Protein AF-A0A1U9JQU5-F1 (afdb_monomer_lite)

Radius of gyration: 24.06 Å; chains: 1; bounding box: 65×30×90 Å

Sequence (293 aa):
MEALELLPIASMTLLGAVTALRSRWHGQRWQRQRRHEGVQWCQSLQQLVMHLQRHRGLSSMCLNGDTRAATRLAREREDANRLIHTLAQLPDSHLSAADVLPKAQWQQFCHDWQQLCSTLEGLDAADSIHQHTELITLVLNWLRAIGEASLSRSSADHAWVGVLVDQLPALSEALGQARAISAGIAVRGQCSAVARVRLAYLISRIEGLAHTCRQALSADRHGHHPAMREGLSRIDAATQHMLTCLRCQMSGNPSANGSDCFAVATEAIDAVFALMAGLLAGAAPQPDLPLAA

pLDDT: mean 87.65, std 12.77, range [36.0, 98.81]

Secondary structure (DSSP, 8-state):
-HHHHHHHHHHHHHHHHHHHHHHHHHHHHHHHHHHHHHHHHHHHHHHHHHHHHHHHHHHHHHHTT-GGGHHHHHHHHHHHHHHHHHHTT---TTS-HHHHS-HHHHHHHHHHHHHHHHHGGGS-HHHHHHHHHHHHHHHHHHHHHHHHHHH--SHHHHHHHHIIIIIHHHHHHHHHHHHHHHHHHHHHT---HHHHHHHHHHHHHHHHHHHHHHHHHHHSGGGGSHHHHHHHHHHHHHHHHHHHHHHHHHHT-TTS-HHHHHHHHHHHHHHHHHHHHHHHHHHSPPPPPP---

Structure (mmCIF, N/CA/C/O backbone):
data_AF-A0A1U9JQU5-F1
#
_entry.id   AF-A0A1U9JQU5-F1
#
loop_
_atom_site.group_PDB
_atom_site.id
_atom_site.type_symbol
_atom_site.label_atom_id
_atom_site.label_alt_id
_atom_site.label_comp_id
_atom_site.label_asym_id
_atom_site.label_entity_id
_atom_site.label_seq_id
_atom_site.pdbx_PDB_ins_code
_atom_site.Cartn_x
_atom_site.Cartn_y
_atom_site.Cartn_z
_atom_site.occupancy
_atom_site.B_iso_or_equiv
_atom_site.auth_seq_id
_atom_site.auth_comp_id
_atom_site.auth_asym_id
_atom_site.auth_atom_id
_atom_site.pdbx_PDB_model_num
ATOM 1 N N . MET A 1 1 ? 42.404 -3.104 -60.938 1.00 56.44 1 MET A N 1
ATOM 2 C CA . MET A 1 1 ? 41.034 -3.660 -60.897 1.00 56.44 1 MET A CA 1
ATOM 3 C C . MET A 1 1 ? 40.545 -3.909 -59.472 1.00 56.44 1 MET A C 1
ATOM 5 O O . MET A 1 1 ? 39.364 -3.734 -59.236 1.00 56.44 1 MET A O 1
ATOM 9 N N . GLU A 1 2 ? 41.421 -4.195 -58.505 1.00 65.62 2 GLU A N 1
ATOM 10 C CA . GLU A 1 2 ? 41.018 -4.554 -57.130 1.00 65.62 2 GLU A CA 1
ATOM 11 C C . GLU A 1 2 ? 40.365 -3.422 -56.305 1.00 65.62 2 GLU A C 1
ATOM 13 O O . GLU A 1 2 ? 39.474 -3.676 -55.502 1.00 65.62 2 GLU A O 1
ATOM 18 N N . ALA A 1 3 ? 40.734 -2.153 -56.522 1.00 61.75 3 ALA A N 1
ATOM 19 C CA . ALA A 1 3 ? 40.199 -1.036 -55.727 1.00 61.75 3 ALA A CA 1
ATOM 20 C C . ALA A 1 3 ? 38.707 -0.729 -55.984 1.00 61.75 3 ALA A C 1
ATOM 22 O O . ALA A 1 3 ? 38.033 -0.188 -55.108 1.00 61.75 3 ALA A O 1
ATOM 23 N N . LEU A 1 4 ? 38.181 -1.070 -57.168 1.00 64.12 4 LEU A N 1
ATOM 24 C CA . LEU A 1 4 ? 36.782 -0.803 -57.528 1.00 64.12 4 LEU A CA 1
ATOM 25 C C . LEU A 1 4 ? 35.827 -1.867 -56.953 1.00 64.12 4 LEU A C 1
ATOM 27 O O . LEU A 1 4 ? 34.667 -1.566 -56.685 1.00 64.12 4 LEU A O 1
ATOM 31 N N . GLU A 1 5 ? 36.320 -3.087 -56.711 1.00 70.69 5 GLU A N 1
ATOM 32 C CA . GLU A 1 5 ? 35.530 -4.201 -56.162 1.00 70.69 5 GLU A CA 1
ATOM 33 C C . GLU A 1 5 ? 35.386 -4.146 -54.629 1.00 70.69 5 GLU A C 1
ATOM 35 O O . GLU A 1 5 ? 34.416 -4.660 -54.076 1.00 70.69 5 GLU A O 1
ATOM 40 N N . LEU A 1 6 ? 36.294 -3.456 -53.927 1.00 72.88 6 LEU A N 1
ATOM 41 C CA . LEU A 1 6 ? 36.248 -3.297 -52.463 1.00 72.88 6 LEU A CA 1
ATOM 42 C C . LEU A 1 6 ? 35.285 -2.190 -51.987 1.00 72.88 6 LEU A C 1
ATOM 44 O O . LEU A 1 6 ? 34.811 -2.215 -50.850 1.00 72.88 6 LEU A O 1
ATOM 48 N N . LEU A 1 7 ? 34.960 -1.234 -52.857 1.00 77.44 7 LEU A N 1
ATOM 49 C CA . LEU A 1 7 ? 34.075 -0.094 -52.591 1.00 77.44 7 LEU A CA 1
ATOM 50 C C . LEU A 1 7 ? 32.629 -0.482 -52.193 1.00 77.44 7 LEU A C 1
ATOM 52 O O . LEU A 1 7 ? 32.127 0.059 -51.199 1.00 77.44 7 LEU A O 1
ATOM 56 N N . PRO A 1 8 ? 31.943 -1.423 -52.880 1.00 80.69 8 PRO A N 1
ATOM 57 C CA . PRO A 1 8 ? 30.613 -1.877 -52.464 1.00 80.69 8 PRO A CA 1
ATOM 58 C C . PRO A 1 8 ? 30.642 -2.643 -51.134 1.00 80.69 8 PRO A C 1
ATOM 60 O O . PRO A 1 8 ? 29.754 -2.448 -50.306 1.00 80.69 8 PRO A O 1
ATOM 63 N N . ILE A 1 9 ? 31.684 -3.444 -50.878 1.00 79.50 9 ILE A N 1
ATOM 64 C CA . ILE A 1 9 ? 31.837 -4.197 -49.622 1.00 79.50 9 ILE A CA 1
ATOM 65 C C . ILE A 1 9 ? 32.019 -3.232 -48.444 1.00 79.50 9 ILE A C 1
ATOM 67 O O . ILE A 1 9 ? 31.321 -3.353 -47.439 1.00 79.50 9 ILE A O 1
ATOM 71 N N . ALA A 1 10 ? 32.892 -2.230 -48.584 1.00 80.81 10 ALA A N 1
ATOM 72 C CA . ALA A 1 10 ? 33.093 -1.191 -47.573 1.00 80.81 10 ALA A CA 1
ATOM 73 C C . ALA A 1 10 ? 31.822 -0.354 -47.322 1.00 80.81 10 ALA A C 1
ATOM 75 O O . ALA A 1 10 ? 31.524 0.019 -46.188 1.00 80.81 10 ALA A O 1
ATOM 76 N N . SER A 1 11 ? 31.032 -0.095 -48.369 1.00 81.25 11 SER A N 1
ATOM 77 C CA . SER A 1 11 ? 29.762 0.632 -48.252 1.00 81.25 11 SER A CA 1
ATOM 78 C C . SER A 1 11 ? 28.691 -0.191 -47.524 1.00 81.25 11 SER A C 1
ATOM 80 O O . SER A 1 11 ? 27.971 0.340 -46.677 1.00 81.25 11 SER A O 1
ATOM 82 N N . MET A 1 12 ? 28.605 -1.499 -47.797 1.00 86.06 12 MET A N 1
ATOM 83 C CA . MET A 1 12 ? 27.679 -2.412 -47.116 1.00 86.06 12 MET A CA 1
ATOM 84 C C . MET A 1 12 ? 28.038 -2.613 -45.639 1.00 86.06 12 MET A C 1
ATOM 86 O O . MET A 1 12 ? 27.143 -2.621 -44.792 1.00 86.06 12 MET A O 1
ATOM 90 N N . THR A 1 13 ? 29.325 -2.735 -45.303 1.00 86.62 13 THR A N 1
ATOM 91 C CA . THR A 1 13 ? 29.766 -2.859 -43.904 1.00 86.62 13 THR A CA 1
ATOM 92 C C . THR A 1 13 ? 29.534 -1.568 -43.123 1.00 86.62 13 THR A C 1
ATOM 94 O O . THR A 1 13 ? 29.049 -1.629 -41.993 1.00 86.62 13 THR A O 1
ATOM 97 N N . LEU A 1 14 ? 29.778 -0.401 -43.731 1.00 89.44 14 LEU A N 1
ATOM 98 C CA . LEU A 1 14 ? 29.468 0.897 -43.130 1.00 89.44 14 LEU A CA 1
ATOM 99 C C . LEU A 1 14 ? 27.961 1.055 -42.876 1.00 89.44 14 LEU A C 1
ATOM 101 O O . LEU A 1 14 ? 27.562 1.435 -41.776 1.00 89.44 14 LEU A O 1
ATOM 105 N N . LEU A 1 15 ? 27.113 0.708 -43.850 1.00 90.50 15 LEU A N 1
ATOM 106 C CA . LEU A 1 15 ? 25.656 0.745 -43.688 1.00 90.50 15 LEU A CA 1
ATOM 107 C C . LEU A 1 15 ? 25.181 -0.219 -42.584 1.00 90.50 15 LEU A C 1
ATOM 109 O O . LEU A 1 15 ? 24.340 0.147 -41.758 1.00 90.50 15 LEU A O 1
ATOM 113 N N . GLY A 1 16 ? 25.751 -1.426 -42.517 1.00 87.12 16 GLY A N 1
ATOM 114 C CA . GLY A 1 16 ? 25.500 -2.394 -41.445 1.00 87.12 16 GLY A CA 1
ATOM 115 C C . GLY A 1 16 ? 25.905 -1.873 -40.061 1.00 87.12 16 GLY A C 1
ATOM 116 O O . GLY A 1 16 ? 25.146 -1.987 -39.100 1.00 87.12 16 GLY A O 1
ATOM 117 N N . ALA A 1 17 ? 27.065 -1.223 -39.952 1.00 87.44 17 ALA A N 1
ATOM 118 C CA . ALA A 1 17 ? 27.529 -0.621 -38.703 1.00 87.44 17 ALA A CA 1
ATOM 119 C C . ALA A 1 17 ? 26.638 0.553 -38.262 1.00 87.44 17 ALA A C 1
ATOM 121 O O . ALA A 1 17 ? 26.248 0.628 -37.096 1.00 87.44 17 ALA A O 1
ATOM 122 N N . VAL A 1 18 ? 26.254 1.438 -39.189 1.00 90.56 18 VAL A N 1
ATOM 123 C CA . VAL A 1 18 ? 25.36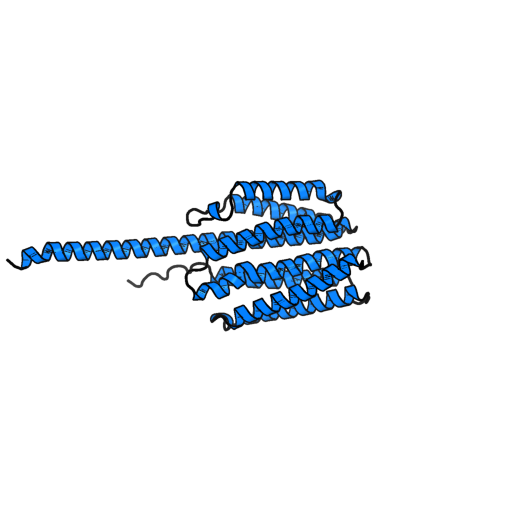1 2.577 -38.913 1.00 90.56 18 VAL A CA 1
ATOM 124 C C . VAL A 1 18 ? 23.977 2.099 -38.475 1.00 90.56 18 VAL A C 1
ATOM 126 O O . VAL A 1 18 ? 23.431 2.613 -37.498 1.00 90.56 18 VAL A O 1
ATOM 129 N N . THR A 1 19 ? 23.409 1.095 -39.145 1.00 88.38 19 THR A N 1
ATOM 130 C CA . THR A 1 19 ? 22.105 0.526 -38.765 1.00 88.38 19 THR A CA 1
ATOM 131 C C . THR A 1 19 ? 22.159 -0.178 -37.408 1.00 88.38 19 THR A C 1
ATOM 133 O O . THR A 1 19 ? 21.250 0.018 -36.602 1.00 88.38 19 THR A O 1
ATOM 136 N N . ALA A 1 20 ? 23.235 -0.911 -37.100 1.00 86.00 20 ALA A N 1
ATOM 137 C CA . ALA A 1 20 ? 23.444 -1.529 -35.790 1.00 86.00 20 ALA A CA 1
ATOM 138 C C . ALA A 1 20 ? 23.629 -0.494 -34.666 1.00 86.00 20 ALA A C 1
ATOM 140 O O . ALA A 1 20 ? 23.076 -0.649 -33.577 1.00 86.00 20 ALA A O 1
ATOM 141 N N . LEU A 1 21 ? 24.373 0.588 -34.910 1.00 89.38 21 LEU A N 1
ATOM 142 C CA . LEU A 1 21 ? 24.508 1.692 -33.955 1.00 89.38 21 LEU A CA 1
ATOM 143 C C . LEU A 1 21 ? 23.165 2.386 -33.728 1.00 89.38 21 LEU A C 1
ATOM 145 O O . LEU A 1 21 ? 22.766 2.612 -32.585 1.00 89.38 21 LEU A O 1
ATOM 149 N N . ARG A 1 22 ? 22.430 2.662 -34.808 1.00 88.88 22 ARG A N 1
ATOM 150 C CA . ARG A 1 22 ? 21.115 3.302 -34.755 1.00 88.88 22 ARG A CA 1
ATOM 151 C C . ARG A 1 22 ? 20.092 2.436 -34.018 1.00 88.88 22 ARG A C 1
ATOM 153 O O . ARG A 1 22 ? 19.353 2.963 -33.189 1.00 88.88 22 ARG A O 1
ATOM 160 N N . SER A 1 23 ? 20.060 1.125 -34.261 1.00 86.50 23 SER A N 1
ATOM 161 C CA . SER A 1 23 ? 19.147 0.203 -33.573 1.00 86.50 23 SER A CA 1
ATOM 162 C C . SER A 1 23 ? 19.480 0.071 -32.087 1.00 86.50 23 SER A C 1
ATOM 164 O O . SER A 1 23 ? 18.578 0.143 -31.254 1.00 86.50 23 SER A O 1
ATOM 166 N N . ARG A 1 24 ? 20.769 -0.018 -31.727 1.00 85.94 24 ARG A N 1
ATOM 167 C CA . ARG A 1 24 ? 21.215 -0.015 -30.323 1.00 85.94 24 ARG A CA 1
ATOM 168 C C . ARG A 1 24 ? 20.846 1.285 -29.623 1.00 85.94 24 ARG A C 1
ATOM 170 O O . ARG A 1 24 ? 20.347 1.246 -28.502 1.00 85.94 24 ARG A O 1
ATOM 177 N N . TRP A 1 25 ? 21.043 2.424 -30.280 1.00 85.62 25 TRP A N 1
ATOM 178 C CA . TRP A 1 25 ? 20.710 3.730 -29.722 1.00 85.62 25 TRP A CA 1
ATOM 179 C C . TRP A 1 25 ? 19.200 3.925 -29.544 1.00 85.62 25 TRP A C 1
ATOM 181 O O . TRP A 1 25 ? 18.759 4.352 -28.477 1.00 85.62 25 TRP A O 1
ATOM 191 N N . HIS A 1 26 ? 18.391 3.534 -30.535 1.00 86.81 26 HIS A N 1
ATOM 192 C CA . HIS A 1 26 ? 16.933 3.510 -30.391 1.00 86.81 26 HIS A CA 1
ATOM 193 C C . HIS A 1 26 ? 16.488 2.572 -29.266 1.00 86.81 26 HIS A C 1
ATOM 195 O O . HIS A 1 26 ? 15.666 2.974 -28.449 1.00 86.81 26 HIS A O 1
ATOM 201 N N . GLY A 1 27 ? 17.057 1.366 -29.172 1.00 85.06 27 GLY A N 1
ATOM 202 C CA . GLY A 1 27 ? 16.746 0.414 -28.105 1.00 85.06 27 GLY A CA 1
ATOM 203 C C . GLY A 1 27 ? 17.093 0.952 -26.714 1.00 85.06 27 GLY A C 1
ATOM 204 O O . GLY A 1 27 ? 16.288 0.847 -25.792 1.00 85.06 27 GLY A O 1
ATOM 205 N N . GLN A 1 28 ? 18.252 1.599 -26.560 1.00 85.88 28 GLN A N 1
ATOM 206 C CA . GLN A 1 28 ? 18.642 2.240 -25.301 1.00 85.88 28 GLN A CA 1
ATOM 207 C C . GLN A 1 28 ? 17.700 3.384 -24.923 1.00 85.88 28 GLN A C 1
ATOM 209 O O . GLN A 1 28 ? 17.267 3.454 -23.774 1.00 85.88 28 GLN A O 1
ATOM 214 N N . ARG A 1 29 ? 17.351 4.257 -25.877 1.00 87.19 29 ARG A N 1
ATOM 215 C CA . ARG A 1 29 ? 16.390 5.346 -25.655 1.00 87.19 29 ARG A CA 1
ATOM 216 C C . ARG A 1 29 ? 15.014 4.822 -25.268 1.00 87.19 29 ARG A C 1
ATOM 218 O O . ARG A 1 29 ? 14.454 5.288 -24.283 1.00 87.19 29 ARG A O 1
ATOM 225 N N . TRP A 1 30 ? 14.517 3.817 -25.983 1.00 87.19 30 TRP A N 1
ATOM 226 C CA . TRP A 1 30 ? 13.236 3.183 -25.685 1.00 87.19 30 TRP A CA 1
ATOM 227 C C . TRP A 1 30 ? 13.224 2.578 -24.276 1.00 87.19 30 TRP A C 1
ATOM 229 O O . TRP A 1 30 ? 12.313 2.843 -23.501 1.00 87.19 30 TRP A O 1
ATOM 239 N N . GLN A 1 31 ? 14.276 1.848 -23.889 1.00 85.38 31 GLN A N 1
ATOM 240 C CA . GLN A 1 31 ? 14.382 1.282 -22.541 1.00 85.38 31 GLN A CA 1
ATOM 241 C C . GLN A 1 31 ? 14.490 2.352 -21.447 1.00 85.38 31 GLN A C 1
ATOM 243 O O . GLN A 1 31 ? 13.980 2.152 -20.347 1.00 85.38 31 GLN A O 1
ATOM 248 N N . ARG A 1 32 ? 15.189 3.464 -21.710 1.00 86.75 32 ARG A N 1
ATOM 249 C CA . ARG A 1 32 ? 15.293 4.585 -20.763 1.00 86.75 32 ARG A CA 1
ATOM 250 C C . ARG A 1 32 ? 13.935 5.244 -20.550 1.00 86.75 32 ARG A C 1
ATOM 252 O O . ARG A 1 32 ? 13.560 5.459 -19.404 1.00 86.75 32 ARG A O 1
ATOM 259 N N . GLN A 1 33 ? 13.200 5.496 -21.632 1.00 89.69 33 GLN A N 1
ATOM 260 C CA . GLN A 1 33 ? 11.872 6.098 -21.571 1.00 89.69 33 GLN A CA 1
ATOM 261 C C . GLN A 1 33 ? 10.868 5.172 -20.875 1.00 89.69 33 GLN A C 1
ATOM 263 O O . GLN A 1 33 ? 10.218 5.590 -19.925 1.00 89.69 33 GLN A O 1
ATOM 268 N N . ARG A 1 34 ? 10.854 3.881 -21.234 1.00 89.56 34 ARG A N 1
ATOM 269 C CA . ARG A 1 34 ? 10.067 2.852 -20.538 1.00 89.56 34 ARG A CA 1
ATOM 270 C C . ARG A 1 34 ? 10.343 2.828 -19.036 1.00 89.56 34 ARG A C 1
ATOM 272 O O . ARG A 1 34 ? 9.424 2.729 -18.234 1.00 89.56 34 ARG A O 1
ATOM 279 N N . ARG A 1 35 ? 11.615 2.913 -18.639 1.00 89.31 35 ARG A N 1
ATOM 280 C CA . ARG A 1 35 ? 11.998 2.937 -17.222 1.00 89.31 35 ARG A CA 1
ATOM 281 C C . ARG A 1 35 ? 11.551 4.226 -16.536 1.00 89.31 35 ARG A C 1
ATOM 283 O O . ARG A 1 35 ? 11.105 4.164 -15.399 1.00 89.31 35 ARG A O 1
ATOM 290 N N . HIS A 1 36 ? 11.672 5.369 -17.208 1.00 90.19 36 HIS A N 1
ATOM 291 C CA . HIS A 1 36 ? 11.223 6.656 -16.685 1.00 90.19 36 HIS A CA 1
ATOM 292 C C . HIS A 1 36 ? 9.717 6.656 -16.408 1.00 90.19 36 HIS A C 1
ATOM 294 O O . HIS A 1 36 ? 9.307 6.947 -15.287 1.00 90.19 36 HIS A O 1
ATOM 300 N N . GLU A 1 37 ? 8.916 6.243 -17.391 1.00 91.94 37 GLU A N 1
ATOM 301 C CA . GLU A 1 37 ? 7.467 6.089 -17.236 1.00 91.94 37 GLU A CA 1
ATOM 302 C C . GLU A 1 37 ? 7.155 5.062 -16.143 1.00 91.94 37 GLU A C 1
ATOM 304 O O . GLU A 1 37 ? 6.341 5.316 -15.262 1.00 91.94 37 GLU A O 1
ATOM 309 N N . GLY A 1 38 ? 7.867 3.932 -16.124 1.00 92.69 38 GLY A N 1
ATOM 310 C CA . GLY A 1 38 ? 7.703 2.895 -15.108 1.00 92.69 38 GLY A CA 1
ATOM 311 C C . GLY A 1 38 ? 7.916 3.394 -13.681 1.00 92.69 38 GLY A C 1
ATOM 312 O O . GLY A 1 38 ? 7.145 3.065 -12.785 1.00 92.69 38 GLY A O 1
ATOM 313 N N . VAL A 1 39 ? 8.936 4.229 -13.461 1.00 93.19 39 VAL A N 1
ATOM 314 C CA . VAL A 1 39 ? 9.176 4.868 -12.159 1.00 93.19 39 VAL A CA 1
ATOM 315 C C . VAL A 1 39 ? 8.020 5.798 -11.785 1.00 93.19 39 VAL A C 1
ATOM 317 O O . VAL A 1 39 ? 7.567 5.741 -10.644 1.00 93.19 39 VAL A O 1
ATOM 320 N N . GLN A 1 40 ? 7.512 6.605 -12.725 1.00 93.69 40 GLN A N 1
ATOM 321 C CA . GLN A 1 40 ? 6.366 7.493 -12.483 1.00 93.69 40 GLN A CA 1
ATOM 322 C C . GLN A 1 40 ? 5.111 6.702 -12.098 1.00 93.69 40 GLN A C 1
ATOM 324 O O . GLN A 1 40 ? 4.489 6.998 -11.079 1.00 93.69 40 GLN A O 1
ATOM 329 N N . TRP A 1 41 ? 4.788 5.649 -12.854 1.00 94.94 41 TRP A N 1
ATOM 330 C CA . TRP A 1 41 ? 3.669 4.757 -12.555 1.00 94.94 41 TRP A CA 1
ATOM 331 C C . TRP A 1 41 ? 3.811 4.097 -11.185 1.00 94.94 41 TRP A C 1
ATOM 333 O O . TRP A 1 41 ? 2.903 4.198 -10.361 1.00 94.94 41 TRP A O 1
ATOM 343 N N . CYS A 1 42 ? 4.954 3.465 -10.902 1.00 95.50 42 CYS A N 1
ATOM 344 C CA . CYS A 1 42 ? 5.192 2.817 -9.613 1.00 95.50 42 CYS A CA 1
ATOM 345 C C . CYS A 1 42 ? 5.085 3.809 -8.448 1.00 95.50 42 CYS A C 1
ATOM 347 O O . CYS A 1 42 ? 4.480 3.488 -7.427 1.00 95.50 42 CYS A O 1
ATOM 349 N N . GLN A 1 43 ? 5.621 5.021 -8.603 1.00 95.81 43 GLN A N 1
ATOM 350 C CA . GLN A 1 43 ? 5.523 6.068 -7.590 1.00 95.81 43 GLN A CA 1
ATOM 351 C C . GLN A 1 43 ? 4.064 6.477 -7.340 1.00 95.81 43 GLN A C 1
ATOM 353 O O . GLN A 1 43 ? 3.632 6.517 -6.187 1.00 95.81 43 GLN A O 1
ATOM 358 N N . SER A 1 44 ? 3.288 6.749 -8.393 1.00 96.44 44 SER A N 1
ATOM 359 C CA . SER A 1 44 ? 1.879 7.138 -8.260 1.00 96.44 44 SER A CA 1
ATOM 360 C C . SER A 1 44 ? 1.006 6.015 -7.693 1.00 96.44 44 SER A C 1
ATOM 362 O O . SER A 1 44 ? 0.141 6.282 -6.861 1.00 96.44 44 SER A O 1
ATOM 364 N N . LEU A 1 45 ? 1.255 4.758 -8.071 1.00 97.31 45 LEU A N 1
ATOM 365 C CA . LEU A 1 45 ? 0.544 3.599 -7.522 1.00 97.31 45 LEU A CA 1
ATOM 366 C C . LEU A 1 45 ? 0.875 3.380 -6.041 1.00 97.31 45 LEU A C 1
ATOM 368 O O . LEU A 1 45 ? -0.035 3.166 -5.244 1.00 97.31 45 LEU A O 1
ATOM 372 N N . GLN A 1 46 ? 2.145 3.502 -5.639 1.00 97.44 46 GLN A N 1
ATOM 373 C CA . GLN A 1 46 ? 2.533 3.440 -4.223 1.00 97.44 46 GLN A CA 1
ATOM 374 C C . GLN A 1 46 ? 1.856 4.547 -3.403 1.00 97.44 46 GLN A C 1
ATOM 376 O O . GLN A 1 46 ? 1.339 4.282 -2.317 1.00 97.44 46 GLN A O 1
ATOM 381 N N . GLN A 1 47 ? 1.802 5.775 -3.927 1.00 97.38 47 GLN A N 1
ATOM 382 C CA . GLN A 1 47 ? 1.085 6.872 -3.275 1.00 97.38 47 GLN A CA 1
ATOM 383 C C . GLN A 1 47 ? -0.416 6.582 -3.165 1.00 97.38 47 GLN A C 1
ATOM 385 O O . GLN A 1 47 ? -0.997 6.793 -2.102 1.00 97.38 47 GLN A O 1
ATOM 390 N N . LEU A 1 48 ? -1.045 6.045 -4.215 1.00 98.44 48 LEU A N 1
ATOM 391 C CA . LEU A 1 48 ? -2.456 5.665 -4.166 1.00 98.44 48 LEU A CA 1
ATOM 392 C C . LEU A 1 48 ? -2.707 4.606 -3.083 1.00 98.44 48 LEU A C 1
ATOM 394 O O . LEU A 1 48 ? -3.600 4.789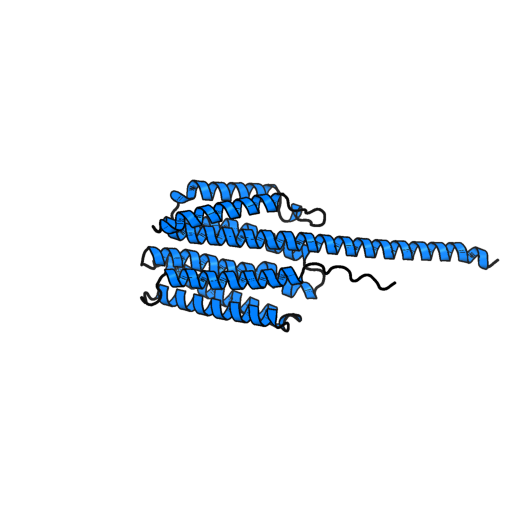 -2.260 1.00 98.44 48 LEU A O 1
ATOM 398 N N . VAL A 1 49 ? -1.884 3.551 -3.015 1.00 98.56 49 VAL A N 1
ATOM 399 C CA . VAL A 1 49 ? -1.960 2.534 -1.949 1.00 98.56 49 VAL A CA 1
ATOM 400 C C . VAL A 1 49 ? -1.874 3.181 -0.567 1.00 98.56 49 VAL A C 1
ATOM 402 O O . VAL A 1 49 ? -2.700 2.884 0.294 1.00 98.56 49 VAL A O 1
ATOM 405 N N . MET A 1 50 ? -0.923 4.093 -0.354 1.00 97.75 50 MET A N 1
ATOM 406 C CA . MET A 1 50 ? -0.764 4.804 0.918 1.00 97.75 50 MET A CA 1
ATOM 407 C C . MET A 1 50 ? -2.046 5.553 1.320 1.00 97.75 50 MET A C 1
ATOM 409 O O . MET A 1 50 ? -2.506 5.414 2.457 1.00 97.75 50 MET A O 1
ATOM 413 N N . HIS A 1 51 ? -2.651 6.312 0.402 1.00 98.25 51 HIS A N 1
ATOM 414 C CA . HIS A 1 51 ? -3.884 7.057 0.682 1.00 98.25 51 HIS A CA 1
ATOM 415 C C . HIS A 1 51 ? -5.084 6.132 0.918 1.00 98.25 51 HIS A C 1
ATOM 417 O O . HIS A 1 51 ? -5.825 6.333 1.880 1.00 98.25 51 HIS A O 1
ATOM 423 N N . LEU A 1 52 ? -5.236 5.054 0.141 1.00 98.62 52 LEU A N 1
ATOM 424 C CA . LEU A 1 52 ? -6.283 4.051 0.374 1.00 98.62 52 LEU A CA 1
ATOM 425 C C . LEU A 1 52 ? -6.118 3.359 1.739 1.00 98.62 52 LEU A C 1
ATOM 427 O O . LEU A 1 52 ? -7.091 3.179 2.473 1.00 98.62 52 LEU A O 1
ATOM 431 N N . GLN A 1 53 ? -4.886 3.026 2.136 1.00 98.12 53 GLN A N 1
ATOM 432 C CA . GLN A 1 53 ? -4.584 2.440 3.446 1.00 98.12 53 GLN A CA 1
ATOM 433 C C . GLN A 1 53 ? -4.877 3.403 4.602 1.00 98.12 53 GLN A C 1
ATOM 435 O O . GLN A 1 53 ? -5.320 2.966 5.672 1.00 98.12 53 GLN A O 1
ATOM 440 N N . ARG A 1 54 ? -4.603 4.702 4.430 1.00 97.00 54 ARG A N 1
ATOM 441 C CA . ARG A 1 54 ? -4.932 5.748 5.414 1.00 97.00 54 ARG A CA 1
ATOM 442 C C . ARG A 1 54 ? -6.437 5.960 5.504 1.00 97.00 54 ARG A C 1
ATOM 444 O O . ARG A 1 54 ? -6.968 5.939 6.616 1.00 97.00 54 ARG A O 1
ATOM 451 N N . HIS A 1 55 ? -7.123 6.043 4.367 1.00 98.00 55 HIS A N 1
ATOM 452 C CA . HIS A 1 55 ? -8.578 6.121 4.305 1.00 98.00 55 HIS A CA 1
ATOM 453 C C . HIS A 1 55 ? -9.232 4.915 4.995 1.00 98.00 55 HIS A C 1
ATOM 455 O O . HIS A 1 55 ? -10.103 5.105 5.841 1.00 98.00 55 HIS A O 1
ATOM 461 N N . ARG A 1 56 ? -8.748 3.685 4.760 1.00 97.88 56 ARG A N 1
ATOM 462 C CA . ARG A 1 56 ? -9.207 2.473 5.467 1.00 97.88 56 ARG A CA 1
ATOM 463 C C . ARG A 1 56 ? -9.041 2.579 6.985 1.00 97.88 56 ARG A C 1
ATOM 465 O O . ARG A 1 56 ? -9.957 2.257 7.739 1.00 97.88 56 ARG A O 1
ATOM 472 N N . GLY A 1 57 ? -7.866 3.013 7.446 1.00 95.50 57 GLY A N 1
ATOM 473 C CA . GLY A 1 57 ? -7.576 3.156 8.875 1.00 95.50 57 GLY A CA 1
ATOM 474 C C . GLY A 1 57 ? -8.491 4.174 9.559 1.00 95.50 57 GLY A C 1
ATOM 475 O O . GLY A 1 57 ? -9.056 3.883 10.610 1.00 95.50 57 GLY A O 1
ATOM 476 N N . LEU A 1 58 ? -8.682 5.337 8.935 1.00 95.56 58 LEU A N 1
ATOM 477 C CA . LEU A 1 58 ? -9.555 6.399 9.441 1.00 95.56 58 LEU A CA 1
ATOM 478 C C . LEU A 1 58 ? -11.037 6.017 9.363 1.00 95.56 58 LEU A C 1
ATOM 480 O O . LEU A 1 58 ? -11.782 6.307 10.293 1.00 95.56 58 LEU A O 1
ATOM 484 N N . SER A 1 59 ? -11.444 5.300 8.312 1.00 97.00 59 SER A N 1
ATOM 485 C CA . SER A 1 59 ? -12.792 4.736 8.184 1.00 97.00 59 SER A CA 1
ATOM 486 C C . SER A 1 59 ? -13.102 3.816 9.358 1.00 97.00 59 SER A C 1
ATOM 488 O O . SER A 1 59 ? -14.135 3.965 10.002 1.00 97.00 59 SER A O 1
ATOM 490 N N . SER A 1 60 ? -12.172 2.915 9.697 1.00 95.44 60 SER A N 1
ATOM 491 C CA . SER A 1 60 ? -12.307 2.040 10.866 1.00 95.44 60 SER A CA 1
ATOM 492 C C . SER A 1 60 ? -12.482 2.847 12.157 1.00 95.44 60 SER A C 1
ATOM 494 O O . SER A 1 60 ? -13.349 2.524 12.962 1.00 95.44 60 SER A O 1
ATOM 496 N N . MET A 1 61 ? -11.725 3.930 12.355 1.00 93.38 61 MET A N 1
ATOM 497 C CA . MET A 1 61 ? -11.885 4.794 13.533 1.00 93.38 61 MET A CA 1
ATOM 498 C C . MET A 1 61 ? -13.273 5.454 13.583 1.00 93.38 61 MET A C 1
ATOM 500 O O . MET A 1 61 ? -13.949 5.355 14.607 1.00 93.38 61 MET A O 1
ATOM 504 N N . CYS A 1 62 ? -13.729 6.060 12.480 1.00 95.31 62 CYS A N 1
ATOM 505 C CA . CYS A 1 62 ? -15.039 6.714 12.401 1.00 95.31 62 CYS A CA 1
ATOM 506 C C . CYS A 1 62 ? -16.199 5.736 12.615 1.00 95.31 62 CYS A C 1
ATOM 508 O O . CYS A 1 62 ? -17.072 6.003 13.436 1.00 95.31 62 CYS A O 1
ATOM 510 N N . LEU A 1 63 ? -16.175 4.581 11.944 1.00 95.81 63 LEU A N 1
ATOM 511 C CA . LEU A 1 63 ? -17.213 3.548 12.059 1.00 95.81 63 LEU A CA 1
ATOM 512 C C . LEU A 1 63 ? -17.264 2.896 13.446 1.00 95.81 63 LEU A C 1
ATOM 514 O O . LEU A 1 63 ? -18.267 2.292 13.812 1.00 95.81 63 LEU A O 1
ATOM 518 N N . ASN A 1 64 ? -16.195 3.024 14.235 1.00 92.94 64 ASN A N 1
ATOM 519 C CA . ASN A 1 64 ? -16.172 2.600 15.632 1.00 92.94 64 ASN A CA 1
ATOM 520 C C . ASN A 1 64 ? -16.494 3.734 16.624 1.00 92.94 64 ASN A C 1
ATOM 522 O O . ASN A 1 64 ? -16.530 3.466 17.823 1.00 92.94 64 ASN A O 1
ATOM 526 N N . GLY A 1 65 ? -16.757 4.960 16.155 1.00 91.81 65 GLY A N 1
ATOM 527 C CA . GLY A 1 65 ? -17.255 6.075 16.971 1.00 91.81 65 GLY A CA 1
ATOM 528 C C . GLY A 1 65 ? -16.315 7.275 17.132 1.00 91.81 65 GLY A C 1
ATOM 529 O O . GLY A 1 65 ? -16.689 8.237 17.802 1.00 91.81 65 GLY A O 1
ATOM 530 N N . ASP A 1 66 ? -15.118 7.277 16.531 1.00 91.62 66 ASP A N 1
ATOM 531 C CA . ASP A 1 66 ? -14.217 8.437 16.593 1.00 91.62 66 ASP A CA 1
ATOM 532 C C . ASP A 1 66 ? -14.547 9.471 15.504 1.00 91.62 66 ASP A C 1
ATOM 534 O O . ASP A 1 66 ? -14.047 9.436 14.375 1.00 91.62 66 ASP A O 1
ATOM 538 N N . THR A 1 67 ? -15.381 10.442 15.866 1.00 90.25 67 THR A N 1
ATOM 539 C CA . THR A 1 67 ? -15.789 11.538 14.977 1.00 90.25 67 THR A CA 1
ATOM 540 C C . THR A 1 67 ? -14.651 12.507 14.649 1.00 90.25 67 THR A C 1
ATOM 542 O O . THR A 1 67 ? -14.706 13.190 13.625 1.00 90.25 67 THR A O 1
ATOM 545 N N . ARG A 1 68 ? -13.574 12.552 15.449 1.00 91.19 68 ARG A N 1
ATOM 546 C CA . ARG A 1 68 ? -12.429 13.452 15.212 1.00 91.19 68 ARG A CA 1
ATOM 547 C C . ARG A 1 68 ? -11.626 13.037 13.978 1.00 91.19 68 ARG A C 1
ATOM 549 O O . ARG A 1 68 ? -10.914 13.860 13.400 1.00 91.19 68 ARG A O 1
ATOM 556 N N . ALA A 1 69 ? -11.747 11.779 13.552 1.00 91.69 69 ALA A N 1
ATOM 557 C CA . ALA A 1 69 ? -11.098 11.262 12.353 1.00 91.69 69 ALA A CA 1
ATOM 558 C C . ALA A 1 69 ? -11.779 11.706 11.040 1.00 91.69 69 ALA A C 1
ATOM 560 O O . ALA A 1 69 ? -11.127 11.667 9.995 1.00 91.69 69 ALA A O 1
ATOM 561 N N . ALA A 1 70 ? -13.023 12.204 11.074 1.00 94.12 70 ALA A N 1
ATOM 562 C CA . ALA A 1 70 ? -13.818 12.500 9.875 1.00 94.12 70 ALA A CA 1
ATOM 563 C C . ALA A 1 70 ? -13.159 13.531 8.939 1.00 94.12 70 ALA A C 1
ATOM 565 O O . ALA A 1 70 ? -13.065 13.315 7.732 1.00 94.12 70 ALA A O 1
ATOM 566 N N . THR A 1 71 ? -12.610 14.622 9.485 1.00 96.25 71 THR A N 1
ATOM 567 C CA . THR A 1 71 ? -11.917 15.642 8.675 1.00 96.25 71 THR A CA 1
ATOM 568 C C . THR A 1 71 ? -10.681 15.077 7.978 1.00 96.25 71 THR A C 1
ATOM 570 O O . THR A 1 71 ? -10.384 15.436 6.841 1.00 96.25 71 THR A O 1
ATOM 573 N N . ARG A 1 72 ? -9.938 14.186 8.646 1.00 95.50 72 ARG A N 1
ATOM 574 C CA . ARG A 1 72 ? -8.764 13.528 8.054 1.00 95.50 72 ARG A CA 1
ATOM 575 C C . ARG A 1 72 ? -9.192 12.529 6.983 1.00 95.50 72 ARG A C 1
ATOM 577 O O . ARG A 1 72 ? -8.566 12.479 5.935 1.00 95.50 72 ARG A O 1
ATOM 584 N N . LEU A 1 73 ? -10.269 11.785 7.229 1.00 96.88 73 LEU A N 1
ATOM 585 C CA . LEU A 1 73 ? -10.831 10.826 6.283 1.00 96.88 73 LEU A CA 1
ATOM 586 C C . LEU A 1 73 ? -11.227 11.502 4.963 1.00 96.88 73 LEU A C 1
ATOM 588 O O . LEU A 1 73 ? -10.842 11.031 3.895 1.00 96.88 73 LEU A O 1
ATOM 592 N N . ALA A 1 74 ? -11.923 12.641 5.043 1.00 97.62 74 ALA A N 1
ATOM 593 C CA . ALA A 1 74 ? -12.304 13.429 3.872 1.00 97.62 74 ALA A CA 1
ATOM 594 C C . ALA A 1 74 ? -11.084 13.891 3.056 1.00 97.62 74 ALA A C 1
ATOM 596 O O . ALA A 1 74 ? -11.081 13.766 1.834 1.00 97.62 74 ALA A O 1
ATOM 597 N N . ARG A 1 75 ? -10.014 14.342 3.726 1.00 97.81 75 ARG A N 1
ATOM 598 C CA . ARG A 1 75 ? -8.760 14.729 3.057 1.00 97.81 75 ARG A CA 1
ATOM 599 C C . ARG A 1 75 ? -8.100 13.552 2.339 1.00 97.81 75 ARG A C 1
ATOM 601 O O . ARG A 1 75 ? -7.760 13.678 1.172 1.00 97.81 75 ARG A O 1
ATOM 608 N N . GLU A 1 76 ? -7.981 12.394 2.991 1.00 97.75 76 GLU A N 1
ATOM 609 C CA . GLU A 1 76 ? -7.402 11.201 2.350 1.00 97.75 76 GLU A CA 1
ATOM 610 C C . GLU A 1 76 ? -8.217 10.751 1.127 1.00 97.75 76 GLU A C 1
ATOM 612 O O . GLU A 1 76 ? -7.647 10.294 0.136 1.00 97.75 76 GLU A O 1
ATOM 617 N N . ARG A 1 77 ? -9.546 10.925 1.157 1.00 98.38 77 ARG A N 1
ATOM 618 C CA . ARG A 1 77 ? -10.412 10.672 -0.003 1.00 98.38 77 ARG A CA 1
ATOM 619 C C . ARG A 1 77 ? -10.107 11.625 -1.158 1.00 98.38 77 ARG A C 1
ATOM 621 O O . ARG A 1 77 ? -10.008 11.187 -2.302 1.00 98.38 77 ARG A O 1
ATOM 628 N N . GLU A 1 78 ? -9.986 12.919 -0.880 1.00 98.31 78 GLU A N 1
ATOM 629 C CA . GLU A 1 78 ? -9.651 13.922 -1.896 1.00 98.31 78 GLU A CA 1
ATOM 630 C C . GLU A 1 78 ? -8.270 13.670 -2.507 1.00 98.31 78 GLU A C 1
ATOM 632 O O . GLU A 1 78 ? -8.113 13.754 -3.726 1.00 98.31 78 GLU A O 1
ATOM 637 N N . ASP A 1 79 ? -7.284 13.324 -1.682 1.00 98.31 79 ASP A N 1
ATOM 638 C CA . ASP A 1 79 ? -5.926 13.013 -2.123 1.00 98.31 79 ASP A CA 1
ATOM 639 C C . ASP A 1 79 ? -5.904 11.768 -3.024 1.00 98.31 79 ASP A C 1
ATOM 641 O O . ASP A 1 79 ? -5.317 11.800 -4.111 1.00 98.31 79 ASP A O 1
ATOM 645 N N . ALA A 1 80 ? -6.619 10.704 -2.635 1.00 98.44 80 ALA A N 1
ATOM 646 C CA . ALA A 1 80 ? -6.792 9.511 -3.462 1.00 98.44 80 ALA A CA 1
ATOM 647 C C . ALA A 1 80 ? -7.467 9.842 -4.803 1.00 98.44 80 ALA A C 1
ATOM 649 O O . ALA A 1 80 ? -6.984 9.419 -5.852 1.00 98.44 80 ALA A O 1
ATOM 650 N N . ASN A 1 81 ? -8.531 10.654 -4.802 1.00 98.38 81 ASN A N 1
ATOM 651 C CA . ASN A 1 81 ? -9.202 11.079 -6.034 1.00 98.38 81 ASN A CA 1
ATOM 652 C C . ASN A 1 81 ? -8.256 11.844 -6.970 1.00 98.38 81 ASN A C 1
ATOM 654 O O . ASN A 1 81 ? -8.248 11.590 -8.175 1.00 98.38 81 ASN A O 1
ATOM 658 N N . ARG A 1 82 ? -7.425 12.751 -6.436 1.00 97.56 82 ARG A N 1
ATOM 659 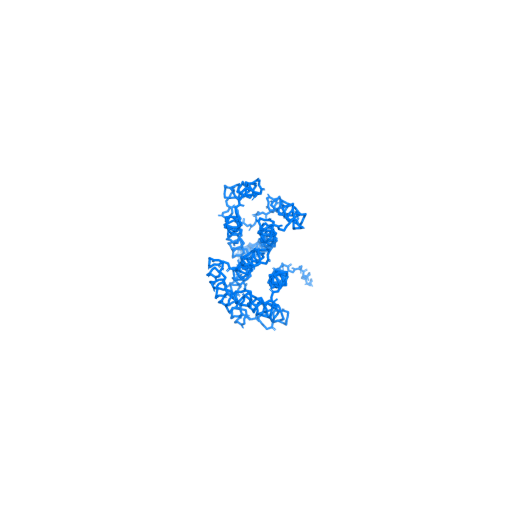C CA . ARG A 1 82 ? -6.426 13.465 -7.246 1.00 97.56 82 ARG A CA 1
ATOM 660 C C . ARG A 1 82 ? -5.409 12.507 -7.858 1.00 97.56 82 ARG A C 1
ATOM 662 O O . ARG A 1 82 ? -5.106 12.640 -9.037 1.00 97.56 82 ARG A O 1
ATOM 669 N N . LEU A 1 83 ? -4.932 11.518 -7.104 1.00 97.00 83 LEU A N 1
ATOM 670 C CA . LEU A 1 83 ? -4.008 10.508 -7.630 1.00 97.00 83 LEU A CA 1
ATOM 671 C C . LEU A 1 83 ? -4.639 9.613 -8.693 1.00 97.00 83 LEU A C 1
ATOM 673 O O . LEU A 1 83 ? -3.983 9.321 -9.687 1.00 97.00 83 LEU A O 1
ATOM 677 N N . ILE A 1 84 ? -5.904 9.225 -8.527 1.00 97.31 84 ILE A N 1
ATOM 678 C CA . ILE A 1 84 ? -6.659 8.487 -9.548 1.00 97.31 84 ILE A CA 1
ATOM 679 C C . ILE A 1 84 ? -6.737 9.312 -10.841 1.00 97.31 84 ILE A C 1
ATOM 681 O O . ILE A 1 84 ? -6.484 8.786 -11.923 1.00 97.31 84 ILE A O 1
ATOM 685 N N . HIS A 1 85 ? -7.008 10.617 -10.747 1.00 95.06 85 HIS A N 1
ATOM 686 C CA . HIS A 1 85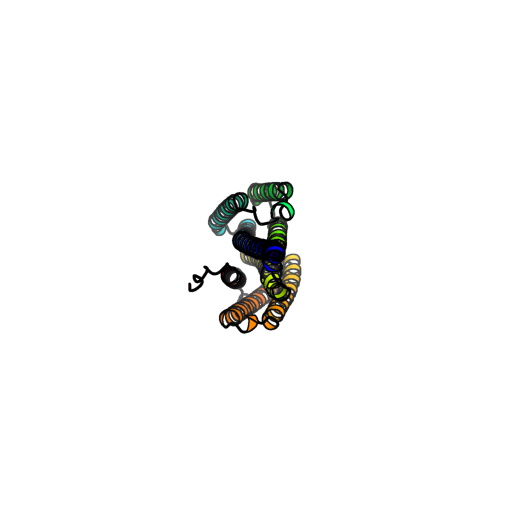 ? -6.984 11.499 -11.916 1.00 95.06 85 HIS A CA 1
ATOM 687 C C . HIS A 1 85 ? -5.594 11.610 -12.554 1.00 95.06 85 HIS A C 1
ATOM 689 O O . HIS A 1 85 ? -5.496 11.544 -13.778 1.00 95.06 85 HIS A O 1
ATOM 695 N N . THR A 1 86 ? -4.529 11.731 -11.756 1.00 93.19 86 THR A N 1
ATOM 696 C CA . THR A 1 86 ? -3.146 11.756 -12.258 1.00 93.19 86 THR A CA 1
ATOM 697 C C . THR A 1 86 ? -2.781 10.457 -12.976 1.00 93.19 86 THR A C 1
ATOM 699 O O . THR A 1 86 ? -2.259 10.507 -14.084 1.00 93.19 86 THR A O 1
ATOM 702 N N . LEU A 1 87 ? -3.090 9.298 -12.384 1.00 93.31 87 LEU A N 1
ATOM 703 C CA . LEU A 1 87 ? -2.826 7.976 -12.968 1.00 93.31 87 LEU A CA 1
ATOM 704 C C . LEU A 1 87 ? -3.505 7.813 -14.332 1.00 93.31 87 LEU A C 1
ATOM 706 O O . LEU A 1 87 ? -2.888 7.311 -15.264 1.00 93.31 87 LEU A O 1
ATOM 710 N N . ALA A 1 88 ? -4.737 8.305 -14.483 1.00 90.81 88 ALA A N 1
ATOM 711 C CA . ALA A 1 88 ? -5.459 8.263 -15.755 1.00 90.81 88 ALA A CA 1
ATOM 712 C C . ALA A 1 88 ? -4.822 9.117 -16.873 1.00 90.81 88 ALA A C 1
ATOM 714 O O . ALA A 1 88 ? -5.211 8.985 -18.032 1.00 90.81 88 ALA A O 1
ATOM 715 N N . GLN A 1 89 ? -3.888 10.009 -16.531 1.00 90.50 89 GLN A N 1
ATOM 716 C CA . GLN A 1 89 ? -3.193 10.905 -17.459 1.00 90.50 89 GLN A CA 1
ATOM 717 C C . GLN A 1 89 ? -1.714 10.550 -17.644 1.00 90.50 89 GLN A C 1
ATOM 719 O O . GLN A 1 89 ? -1.029 11.218 -18.421 1.00 90.50 89 GLN A O 1
ATOM 724 N N . LEU A 1 90 ? -1.198 9.546 -16.927 1.00 89.06 90 LEU A N 1
ATOM 725 C CA . LEU A 1 90 ? 0.205 9.173 -17.045 1.00 89.06 90 LEU A CA 1
ATOM 726 C C . LEU A 1 90 ? 0.504 8.623 -18.447 1.00 89.06 90 LEU A C 1
ATOM 728 O O . LEU A 1 90 ? -0.288 7.849 -18.987 1.00 89.06 90 LEU A O 1
ATOM 732 N N . PRO A 1 91 ? 1.655 8.993 -19.034 1.00 85.19 91 PRO A N 1
ATOM 733 C CA . PRO A 1 91 ? 2.078 8.435 -20.305 1.00 85.19 91 PRO A CA 1
ATOM 734 C C . PRO A 1 91 ? 2.395 6.944 -20.158 1.00 85.19 91 PRO A C 1
ATOM 736 O O . PRO A 1 91 ? 2.997 6.508 -19.174 1.00 85.19 91 PRO A O 1
ATOM 739 N N . ASP A 1 92 ? 2.021 6.173 -21.170 1.00 82.44 92 ASP A N 1
ATOM 740 C CA . ASP A 1 92 ? 2.336 4.752 -21.291 1.00 82.44 92 ASP A CA 1
ATOM 741 C C . ASP A 1 92 ? 2.849 4.383 -22.689 1.00 82.44 92 ASP A C 1
ATOM 743 O O . ASP A 1 92 ? 2.877 3.219 -23.061 1.00 82.44 92 ASP A O 1
ATOM 747 N N . SER A 1 93 ? 3.307 5.349 -23.486 1.00 84.31 93 SER A N 1
ATOM 748 C CA . SER A 1 93 ? 3.712 5.108 -24.877 1.00 84.31 93 SER A CA 1
ATOM 749 C C . SER A 1 93 ? 4.881 4.126 -25.025 1.00 84.31 93 SER A C 1
ATOM 751 O O . SER A 1 93 ? 5.040 3.514 -26.085 1.00 84.31 93 SER A O 1
ATOM 753 N N . HIS A 1 94 ? 5.702 3.957 -23.983 1.00 84.19 94 HIS A N 1
ATOM 754 C CA . HIS A 1 94 ? 6.809 2.999 -23.948 1.00 84.19 94 HIS A CA 1
ATOM 755 C C . HIS A 1 94 ? 6.576 1.852 -22.963 1.00 84.19 94 HIS A C 1
ATOM 757 O O . HIS A 1 94 ? 7.444 0.989 -22.790 1.00 84.19 94 HIS A O 1
ATOM 763 N N . LEU A 1 95 ? 5.401 1.823 -22.341 1.00 75.94 95 LEU A N 1
ATOM 764 C CA . LEU A 1 95 ? 4.955 0.791 -21.431 1.00 75.94 95 LEU A CA 1
ATOM 765 C C . LEU A 1 95 ? 3.806 0.012 -22.062 1.00 75.94 95 LEU A C 1
ATOM 767 O O . LEU A 1 95 ? 2.847 0.567 -22.570 1.00 75.94 95 LEU A O 1
ATOM 771 N N . SER A 1 96 ? 3.818 -1.303 -21.911 1.00 73.19 96 SER A N 1
ATOM 772 C CA . SER A 1 96 ? 2.614 -2.113 -22.128 1.00 73.19 96 SER A CA 1
ATOM 773 C C . SER A 1 96 ? 1.608 -1.929 -20.979 1.00 73.19 96 SER A C 1
ATOM 775 O O . SER A 1 96 ? 1.038 -2.901 -20.493 1.00 73.19 96 SER A O 1
ATOM 777 N N . ALA A 1 97 ? 1.425 -0.703 -20.470 1.00 70.94 97 ALA A N 1
ATOM 778 C CA . ALA A 1 97 ? 0.572 -0.456 -19.310 1.00 70.94 97 ALA A CA 1
ATOM 779 C C . ALA A 1 97 ? -0.882 -0.813 -19.625 1.00 70.94 97 ALA A C 1
ATOM 781 O O . ALA A 1 97 ? -1.524 -1.440 -18.796 1.00 70.94 97 ALA A O 1
ATOM 782 N N . ALA A 1 98 ? -1.363 -0.529 -20.839 1.00 68.88 98 ALA A N 1
ATOM 783 C CA . ALA A 1 98 ? -2.691 -0.940 -21.294 1.00 68.88 98 ALA A CA 1
ATOM 784 C C . ALA A 1 98 ? -2.923 -2.468 -21.252 1.00 68.88 98 ALA A C 1
ATOM 786 O O . ALA A 1 98 ? -4.057 -2.902 -21.046 1.00 68.88 98 ALA A O 1
ATOM 787 N N . ASP A 1 99 ? -1.866 -3.276 -21.406 1.00 76.06 99 ASP A N 1
ATOM 788 C CA . ASP A 1 99 ? -1.949 -4.742 -21.316 1.00 76.06 99 ASP A CA 1
ATOM 789 C C . ASP A 1 99 ? -2.025 -5.215 -19.854 1.00 76.06 99 ASP A C 1
ATOM 791 O O . ASP A 1 99 ? -2.643 -6.233 -19.545 1.00 76.06 99 ASP A O 1
ATOM 795 N N . VAL A 1 100 ? -1.396 -4.467 -18.944 1.00 81.38 100 VAL A N 1
ATOM 796 C CA . VAL A 1 100 ? -1.257 -4.801 -17.518 1.00 81.38 100 VAL A CA 1
ATOM 797 C C . VAL A 1 100 ? -2.376 -4.204 -16.657 1.00 81.38 100 VAL A C 1
ATOM 799 O O . VAL A 1 100 ? -2.795 -4.795 -15.662 1.00 81.38 100 VAL A O 1
ATOM 802 N N . LEU A 1 101 ? -2.876 -3.038 -17.052 1.00 85.94 101 LEU A N 1
ATOM 803 C CA . LEU A 1 101 ? -3.954 -2.282 -16.434 1.00 85.94 101 LEU A CA 1
ATOM 804 C C . LEU A 1 101 ? -5.014 -2.039 -17.520 1.00 85.94 101 LEU A C 1
ATOM 806 O O . LEU A 1 101 ? -5.068 -0.973 -18.138 1.00 85.94 101 LEU A O 1
ATOM 810 N N . PRO A 1 102 ? -5.861 -3.045 -17.807 1.00 86.62 102 PRO A N 1
ATOM 811 C CA . PRO A 1 102 ? -6.890 -2.906 -18.822 1.00 86.62 102 PRO A CA 1
ATOM 812 C C . PRO A 1 102 ? -7.877 -1.802 -18.447 1.00 86.62 102 PRO A C 1
ATOM 814 O O . PRO A 1 102 ? -8.353 -1.734 -17.310 1.00 86.62 102 PRO A O 1
ATOM 817 N N . LYS A 1 103 ? -8.278 -0.991 -19.432 1.00 88.00 103 LYS A N 1
ATOM 818 C CA . LYS A 1 103 ? -9.221 0.125 -19.241 1.00 88.00 103 LYS A CA 1
ATOM 819 C C . LYS A 1 103 ? -10.499 -0.279 -18.496 1.00 88.00 103 LYS A C 1
ATOM 821 O O . LYS A 1 103 ? -10.974 0.479 -17.658 1.00 88.00 103 LYS A O 1
ATOM 826 N N . ALA A 1 104 ? -11.036 -1.467 -18.774 1.00 90.69 104 ALA A N 1
ATOM 827 C CA . ALA A 1 104 ? -12.228 -1.977 -18.099 1.00 90.69 104 ALA A CA 1
ATOM 828 C C . ALA A 1 104 ? -11.993 -2.233 -16.597 1.00 90.69 104 ALA A C 1
ATOM 830 O O . ALA A 1 104 ? -12.826 -1.851 -15.781 1.00 90.69 104 ALA A O 1
ATOM 831 N N . GLN A 1 105 ? -10.846 -2.815 -16.221 1.00 92.31 105 GLN A N 1
ATOM 832 C CA . GLN A 1 105 ? -10.500 -3.037 -14.810 1.00 92.31 105 GLN A CA 1
ATOM 833 C C . GLN A 1 105 ? -10.277 -1.712 -14.076 1.00 92.31 105 GLN A C 1
ATOM 835 O O . GLN A 1 105 ? -10.725 -1.553 -12.946 1.00 92.31 105 GLN A O 1
ATOM 840 N N . TRP A 1 106 ? -9.642 -0.737 -14.733 1.00 94.00 106 TRP A N 1
ATOM 841 C CA . TRP A 1 106 ? -9.482 0.610 -14.185 1.00 94.00 106 TRP A CA 1
ATOM 842 C C . TRP A 1 106 ? -10.820 1.306 -13.938 1.00 94.00 106 TRP A C 1
ATOM 844 O O . TRP A 1 106 ? -11.052 1.856 -12.865 1.00 94.00 106 TRP A O 1
ATOM 854 N N . GLN A 1 107 ? -11.724 1.255 -14.919 1.00 95.12 107 GLN A N 1
ATOM 855 C CA . GLN A 1 107 ? -13.064 1.828 -14.790 1.00 95.12 107 GLN A CA 1
ATOM 856 C C . GLN A 1 107 ? -13.849 1.173 -13.652 1.00 95.12 107 GLN A C 1
ATOM 858 O O . GLN A 1 107 ? -14.498 1.886 -12.887 1.00 95.12 107 GLN A O 1
ATOM 863 N N . GLN A 1 108 ? -13.743 -0.152 -13.509 1.00 96.81 108 GLN A N 1
ATOM 864 C CA . GLN A 1 108 ? -14.357 -0.878 -12.402 1.00 96.81 108 GLN A CA 1
ATOM 865 C C . GLN A 1 108 ? -13.774 -0.438 -11.055 1.00 96.81 108 GLN A C 1
ATOM 867 O O . GLN A 1 108 ? -14.528 -0.070 -10.165 1.00 96.81 108 GLN A O 1
ATOM 872 N N . PHE A 1 109 ? -12.448 -0.359 -10.928 1.00 98.00 109 PHE A N 1
ATOM 873 C CA . PHE A 1 109 ? -11.792 0.140 -9.717 1.00 98.00 109 PHE A CA 1
ATOM 874 C C . PHE A 1 109 ? -12.256 1.555 -9.338 1.00 98.00 109 PHE A C 1
ATOM 876 O O . PHE A 1 109 ? -12.558 1.817 -8.174 1.00 98.00 109 PHE A O 1
ATOM 883 N N . CYS A 1 110 ? -12.349 2.477 -10.305 1.00 98.12 110 CYS A N 1
ATOM 884 C CA . CYS A 1 110 ? -12.847 3.829 -10.049 1.00 98.12 110 CYS A CA 1
ATOM 885 C C . CYS A 1 110 ? -14.301 3.822 -9.560 1.00 98.12 110 CYS A C 1
ATOM 887 O O . CYS A 1 110 ? -14.639 4.585 -8.654 1.00 98.12 110 CYS A O 1
ATOM 889 N N . HIS A 1 111 ? -15.147 2.978 -10.155 1.00 98.25 111 HIS A N 1
ATOM 890 C CA . HIS A 1 111 ? -16.535 2.811 -9.740 1.00 98.25 111 HIS A CA 1
ATOM 891 C C . HIS A 1 111 ? -16.629 2.258 -8.313 1.00 98.25 111 HIS A C 1
ATOM 893 O O . HIS A 1 111 ? -17.280 2.869 -7.468 1.00 98.25 111 HIS A O 1
ATOM 899 N N . ASP A 1 112 ? -15.915 1.171 -8.026 1.00 98.44 112 ASP A N 1
ATOM 900 C CA . ASP A 1 112 ? -15.913 0.506 -6.722 1.00 98.44 112 ASP A CA 1
ATOM 901 C C . ASP A 1 112 ? -15.388 1.434 -5.618 1.00 98.44 112 ASP A C 1
ATOM 903 O O . ASP A 1 112 ? -15.958 1.499 -4.528 1.00 98.44 112 ASP A O 1
ATOM 907 N N . TRP A 1 113 ? -14.345 2.222 -5.906 1.00 98.69 113 TRP A N 1
ATOM 908 C CA . TRP A 1 113 ? -13.842 3.249 -4.993 1.00 98.69 113 TRP A CA 1
ATOM 909 C C . TRP A 1 113 ? -14.894 4.324 -4.692 1.00 98.69 113 TRP A C 1
ATOM 911 O O . TRP A 1 113 ? -15.140 4.654 -3.529 1.00 98.69 113 TRP A O 1
ATOM 921 N N . GLN A 1 114 ? -15.550 4.864 -5.723 1.00 98.31 114 GLN A N 1
ATOM 922 C CA . GLN A 1 114 ? -16.606 5.865 -5.548 1.00 98.31 114 GLN A CA 1
ATOM 923 C C . GLN A 1 114 ? -17.793 5.308 -4.760 1.00 98.31 114 GLN A C 1
ATOM 925 O O . GLN A 1 114 ? -18.301 5.986 -3.861 1.00 98.31 114 GLN A O 1
ATOM 930 N N . GLN A 1 115 ? -18.202 4.077 -5.071 1.00 98.31 115 GLN A N 1
ATOM 931 C CA . GLN A 1 115 ? -19.271 3.378 -4.377 1.00 98.31 115 GLN A CA 1
ATOM 932 C C . GLN A 1 115 ? -18.924 3.207 -2.897 1.00 98.31 115 GLN A C 1
ATOM 934 O O . GLN A 1 115 ? -19.683 3.694 -2.059 1.00 98.31 115 GLN A O 1
ATOM 939 N N . LEU A 1 116 ? -17.757 2.635 -2.579 1.00 98.56 116 LEU A N 1
ATOM 940 C CA . LEU A 1 116 ? -17.269 2.462 -1.209 1.00 98.56 116 LEU A CA 1
ATOM 941 C C . LEU A 1 116 ? -17.299 3.776 -0.425 1.00 98.56 116 LEU A C 1
ATOM 943 O O . LEU A 1 116 ? -17.816 3.820 0.689 1.00 98.56 116 LEU A O 1
ATOM 947 N N . CYS A 1 117 ? -16.789 4.865 -1.006 1.00 98.06 117 CYS A N 1
ATOM 948 C CA . CYS A 1 117 ? -16.817 6.168 -0.349 1.00 98.06 117 CYS A CA 1
ATOM 949 C C . CYS A 1 117 ? -18.236 6.708 -0.123 1.00 98.06 117 CYS A C 1
ATOM 951 O O . CYS A 1 117 ? -18.452 7.446 0.836 1.00 98.06 117 CYS A O 1
ATOM 953 N N . SER A 1 118 ? -19.183 6.413 -1.017 1.00 97.50 118 SER A N 1
ATOM 954 C CA . SER A 1 118 ? -20.566 6.897 -0.917 1.00 97.50 118 SER A CA 1
ATOM 955 C C . SER A 1 118 ? -21.406 6.111 0.090 1.00 97.50 118 SER A C 1
ATOM 957 O O . SER A 1 118 ? -22.273 6.687 0.739 1.00 97.50 118 SER A O 1
ATOM 959 N N . THR A 1 119 ? -21.131 4.817 0.254 1.00 97.56 119 THR A N 1
ATOM 960 C CA . THR A 1 119 ? -21.877 3.930 1.156 1.00 97.56 119 THR A CA 1
ATOM 961 C C . THR A 1 119 ? -21.193 3.741 2.506 1.00 97.56 119 THR A C 1
ATOM 963 O O . THR A 1 119 ? -21.709 3.004 3.341 1.00 97.56 119 THR A O 1
ATOM 966 N N . LEU A 1 120 ? -20.037 4.380 2.724 1.00 97.50 120 LEU A N 1
ATOM 967 C CA . LEU A 1 120 ? -19.152 4.120 3.857 1.00 97.50 120 LEU A CA 1
ATOM 968 C C . LEU A 1 120 ? -19.866 4.175 5.210 1.00 97.50 120 LEU A C 1
ATOM 970 O O . LEU A 1 120 ? -19.670 3.279 6.021 1.00 97.50 120 LEU A O 1
ATOM 974 N N . GLU A 1 121 ? -20.694 5.196 5.438 1.00 95.00 121 GLU A N 1
ATOM 975 C CA . GLU A 1 121 ? -21.404 5.415 6.709 1.00 95.00 121 GLU A CA 1
ATOM 976 C C . GLU A 1 121 ? -22.396 4.294 7.053 1.00 95.00 121 GLU A C 1
ATOM 978 O O . GLU A 1 121 ? -22.715 4.098 8.223 1.00 95.00 121 GLU A O 1
ATOM 983 N N . GLY A 1 122 ? -22.875 3.554 6.048 1.00 95.81 122 GLY A N 1
ATOM 984 C CA . GLY A 1 122 ? -23.782 2.420 6.226 1.00 95.81 122 GLY A CA 1
ATOM 985 C C . GLY A 1 122 ? -23.079 1.075 6.425 1.00 95.81 122 GLY A C 1
ATOM 986 O O . GLY A 1 122 ? -23.757 0.077 6.655 1.00 95.81 122 GLY A O 1
ATOM 987 N N . LEU A 1 123 ? -21.748 1.023 6.312 1.00 97.31 123 LEU A N 1
ATOM 988 C CA . LEU A 1 123 ? -20.974 -0.204 6.498 1.00 97.31 123 LEU A CA 1
ATOM 989 C C . LEU A 1 123 ? -20.610 -0.404 7.966 1.00 97.31 123 LEU A C 1
ATOM 991 O O . LEU A 1 123 ? -20.377 0.552 8.704 1.00 97.31 123 LEU A O 1
ATOM 995 N N . ASP A 1 124 ? -20.442 -1.660 8.372 1.00 95.12 124 ASP A N 1
ATOM 996 C CA . ASP A 1 124 ? -19.681 -1.935 9.581 1.00 95.12 124 ASP A CA 1
ATOM 997 C C . ASP A 1 124 ? -18.163 -1.819 9.318 1.00 95.12 124 ASP A C 1
ATOM 999 O O . ASP A 1 124 ? -17.675 -1.805 8.180 1.00 95.12 124 ASP A O 1
ATOM 1003 N N . ALA A 1 125 ? -17.378 -1.712 10.392 1.00 93.75 125 ALA A N 1
ATOM 1004 C CA . ALA A 1 125 ? -15.932 -1.543 10.272 1.00 93.75 125 ALA A CA 1
ATOM 1005 C C . ALA A 1 125 ? -15.225 -2.746 9.615 1.00 93.75 125 ALA A C 1
ATOM 1007 O O . ALA A 1 125 ? -14.174 -2.569 9.000 1.00 93.75 125 ALA A O 1
ATOM 1008 N N . ALA A 1 126 ? -15.753 -3.965 9.756 1.00 94.25 126 ALA A N 1
ATOM 1009 C CA . ALA A 1 126 ? -15.146 -5.158 9.176 1.00 94.25 126 ALA A CA 1
ATOM 1010 C C . ALA A 1 126 ? -15.365 -5.211 7.658 1.00 94.25 126 ALA A C 1
ATOM 1012 O O . ALA A 1 126 ? -14.406 -5.482 6.931 1.00 94.25 126 ALA A O 1
ATOM 1013 N N . ASP A 1 127 ? -16.572 -4.891 7.200 1.00 97.12 127 ASP A N 1
ATOM 1014 C CA . ASP A 1 127 ? -16.936 -4.804 5.787 1.00 97.12 127 ASP A CA 1
ATOM 1015 C C . ASP A 1 127 ? -16.201 -3.658 5.097 1.00 97.12 127 ASP A C 1
ATOM 1017 O O . ASP A 1 127 ? -15.647 -3.837 4.010 1.00 97.12 127 ASP A O 1
ATOM 1021 N N . SER A 1 128 ? -16.099 -2.501 5.760 1.00 97.94 128 SER A N 1
ATOM 1022 C CA . SER A 1 128 ? -15.284 -1.388 5.271 1.00 97.94 128 SER A CA 1
ATOM 1023 C C . SER A 1 128 ? -13.824 -1.814 5.090 1.00 97.94 128 SER A C 1
ATOM 1025 O O . SER A 1 128 ? -13.253 -1.613 4.018 1.00 97.94 128 SER A O 1
ATOM 1027 N N . ILE A 1 129 ? -13.210 -2.462 6.090 1.00 97.88 129 ILE A N 1
ATOM 1028 C CA . ILE A 1 129 ? -11.833 -2.970 5.977 1.00 97.88 129 ILE A CA 1
ATOM 1029 C C . ILE A 1 129 ? -11.699 -3.943 4.804 1.00 97.88 129 ILE A C 1
ATOM 1031 O O . ILE A 1 129 ? -10.729 -3.837 4.054 1.00 97.88 129 ILE A O 1
ATOM 1035 N N . HIS A 1 130 ? -12.647 -4.864 4.633 1.00 97.81 130 HIS A N 1
ATOM 1036 C CA . HIS A 1 130 ? -12.636 -5.833 3.542 1.00 97.81 130 HIS A CA 1
ATOM 1037 C C . HIS A 1 130 ? -12.665 -5.148 2.168 1.00 97.81 130 HIS A C 1
ATOM 1039 O O . HIS A 1 130 ? -11.747 -5.343 1.378 1.00 97.81 130 HIS A O 1
ATOM 1045 N N . GLN A 1 131 ? -13.643 -4.273 1.912 1.00 98.62 131 GLN A N 1
ATOM 1046 C CA . GLN A 1 131 ? -13.789 -3.598 0.614 1.00 98.62 131 GLN A CA 1
ATOM 1047 C C . GLN A 1 131 ? -12.570 -2.735 0.252 1.00 98.62 131 GLN A C 1
ATOM 1049 O O . GLN A 1 131 ? -12.095 -2.766 -0.880 1.00 98.62 131 GLN A O 1
ATOM 1054 N N . HIS A 1 132 ? -11.997 -2.016 1.223 1.00 98.75 132 HIS A N 1
ATOM 1055 C CA . HIS A 1 132 ? -10.743 -1.290 1.001 1.00 98.75 132 HIS A CA 1
ATOM 1056 C C . HIS A 1 132 ? -9.577 -2.225 0.656 1.00 98.75 132 HIS A C 1
ATOM 1058 O O . HIS A 1 132 ? -8.716 -1.863 -0.141 1.00 98.75 132 HIS A O 1
ATOM 1064 N N . THR A 1 133 ? -9.519 -3.400 1.288 1.00 98.62 133 THR A N 1
ATOM 1065 C CA . THR A 1 133 ? -8.434 -4.368 1.081 1.00 98.62 133 THR A CA 1
ATOM 1066 C C . THR A 1 133 ? -8.455 -4.909 -0.344 1.00 98.62 133 THR A C 1
ATOM 1068 O O . THR A 1 133 ? -7.408 -4.927 -0.979 1.00 98.62 133 THR A O 1
ATOM 1071 N N . GLU A 1 134 ? -9.636 -5.231 -0.876 1.00 98.44 134 GLU A N 1
ATOM 1072 C CA . GLU A 1 134 ? -9.806 -5.666 -2.269 1.00 98.44 134 GLU A CA 1
ATOM 1073 C C . GLU A 1 134 ? -9.301 -4.608 -3.265 1.00 98.44 134 GLU A C 1
ATOM 1075 O O . GLU A 1 134 ? -8.500 -4.909 -4.152 1.00 98.44 134 GLU A O 1
ATOM 1080 N N . LEU A 1 135 ? -9.682 -3.339 -3.068 1.00 98.69 135 LEU A N 1
ATOM 1081 C CA . LEU A 1 135 ? -9.201 -2.230 -3.898 1.00 98.69 135 LEU A CA 1
ATOM 1082 C C . LEU A 1 135 ? -7.679 -2.074 -3.826 1.00 98.69 135 LEU A C 1
ATOM 1084 O O . LEU A 1 135 ? -7.021 -1.913 -4.853 1.00 98.69 135 LEU A O 1
ATOM 1088 N N . ILE A 1 136 ? -7.102 -2.139 -2.624 1.00 98.81 136 ILE A N 1
ATOM 1089 C CA . ILE A 1 136 ? -5.651 -2.041 -2.443 1.00 98.81 136 ILE A CA 1
ATOM 1090 C C . ILE A 1 136 ? -4.943 -3.213 -3.134 1.00 98.81 136 ILE A C 1
ATOM 1092 O O . ILE A 1 136 ? -3.935 -2.996 -3.802 1.00 98.81 136 ILE A O 1
ATOM 1096 N N . THR A 1 137 ? -5.473 -4.435 -3.037 1.00 98.31 137 THR A N 1
ATOM 1097 C CA . THR A 1 137 ? -4.916 -5.610 -3.719 1.00 98.31 137 THR A CA 1
ATOM 1098 C C . THR A 1 137 ? -4.865 -5.426 -5.235 1.00 98.31 137 THR A C 1
ATOM 1100 O O . THR A 1 137 ? -3.844 -5.755 -5.838 1.00 98.31 137 THR A O 1
ATOM 1103 N N . LEU A 1 138 ? -5.894 -4.840 -5.856 1.00 97.06 138 LEU A N 1
ATOM 1104 C CA . LEU A 1 138 ? -5.864 -4.520 -7.290 1.00 97.06 138 LEU A CA 1
ATOM 1105 C C . LEU A 1 138 ? -4.724 -3.552 -7.640 1.00 97.06 138 LEU A C 1
ATOM 1107 O O . LEU A 1 138 ? -3.946 -3.819 -8.557 1.00 97.06 138 LEU A O 1
ATOM 1111 N N . VAL A 1 139 ? -4.568 -2.471 -6.871 1.00 98.19 139 VAL A N 1
ATOM 1112 C CA . VAL A 1 139 ? -3.503 -1.478 -7.102 1.00 98.19 139 VAL A CA 1
ATOM 1113 C C . VAL A 1 139 ? -2.112 -2.087 -6.897 1.00 98.19 139 VAL A C 1
ATOM 1115 O O . VAL A 1 139 ? -1.195 -1.803 -7.668 1.00 98.19 139 VAL A O 1
ATOM 1118 N N . LEU A 1 140 ? -1.946 -2.960 -5.899 1.00 98.19 140 LEU A N 1
ATOM 1119 C CA . LEU A 1 140 ? -0.699 -3.691 -5.656 1.00 98.19 140 LEU A CA 1
ATOM 1120 C C . LEU A 1 140 ? -0.350 -4.646 -6.805 1.00 98.19 140 LEU A C 1
ATOM 1122 O O . LEU A 1 140 ? 0.814 -4.728 -7.196 1.00 98.19 140 LEU A O 1
ATOM 1126 N N . ASN A 1 141 ? -1.343 -5.319 -7.388 1.00 96.44 141 ASN A N 1
ATOM 1127 C CA . ASN A 1 141 ? -1.131 -6.183 -8.549 1.00 96.44 141 ASN A CA 1
ATOM 1128 C C . ASN A 1 141 ? -0.655 -5.379 -9.768 1.00 96.44 141 ASN A C 1
ATOM 1130 O O . ASN A 1 141 ? 0.278 -5.801 -10.454 1.00 96.44 141 ASN A O 1
ATOM 1134 N N . TRP A 1 142 ? -1.236 -4.200 -10.014 1.00 96.44 142 TRP A N 1
ATOM 1135 C CA . TRP A 1 142 ? -0.765 -3.308 -11.079 1.00 96.44 142 TRP A CA 1
ATOM 1136 C C . TRP A 1 142 ? 0.637 -2.769 -10.805 1.00 96.44 142 TRP A C 1
ATOM 1138 O O . TRP A 1 142 ? 1.464 -2.761 -11.715 1.00 96.44 142 TRP A O 1
ATOM 1148 N N . LEU A 1 143 ? 0.931 -2.371 -9.562 1.00 96.50 143 LEU A N 1
ATOM 1149 C CA . LEU A 1 143 ? 2.270 -1.936 -9.152 1.00 96.50 143 LEU A CA 1
ATOM 1150 C C . LEU A 1 143 ? 3.309 -3.014 -9.463 1.00 96.50 143 LEU A C 1
ATOM 1152 O O . LEU A 1 143 ? 4.336 -2.719 -10.077 1.00 96.50 143 LEU A O 1
ATOM 1156 N N . ARG A 1 144 ? 3.021 -4.260 -9.078 1.00 95.50 144 ARG A N 1
ATOM 1157 C CA . ARG A 1 144 ? 3.893 -5.399 -9.343 1.00 95.50 144 ARG A CA 1
ATOM 1158 C C . ARG A 1 144 ? 4.125 -5.589 -10.835 1.00 95.50 144 ARG A C 1
ATOM 1160 O O . ARG A 1 144 ? 5.268 -5.598 -11.281 1.00 95.50 144 ARG A O 1
ATOM 1167 N N . ALA A 1 145 ? 3.051 -5.719 -11.604 1.00 93.62 145 ALA A N 1
ATOM 1168 C CA . ALA A 1 145 ? 3.147 -6.067 -13.013 1.00 93.62 145 ALA A CA 1
ATOM 1169 C C . ALA A 1 145 ? 3.776 -4.943 -13.859 1.00 93.62 145 ALA A C 1
ATOM 1171 O O . ALA A 1 145 ? 4.621 -5.219 -14.712 1.00 93.62 145 ALA A O 1
ATOM 1172 N N . ILE A 1 146 ? 3.448 -3.672 -13.586 1.00 93.50 146 ILE A N 1
ATOM 1173 C CA . ILE A 1 146 ? 4.107 -2.528 -14.235 1.00 93.50 146 ILE A CA 1
ATOM 1174 C C . ILE A 1 146 ? 5.581 -2.494 -13.844 1.00 93.50 146 ILE A C 1
ATOM 1176 O O . ILE A 1 146 ? 6.441 -2.410 -14.718 1.00 93.50 146 ILE A O 1
ATOM 1180 N N . GLY A 1 147 ? 5.880 -2.622 -12.552 1.00 93.06 147 GLY A N 1
ATOM 1181 C CA . GLY A 1 147 ? 7.236 -2.597 -12.029 1.00 93.06 147 GLY A CA 1
ATOM 1182 C C . GLY A 1 147 ? 8.144 -3.682 -12.607 1.00 93.06 147 GLY A C 1
ATOM 1183 O O . GLY A 1 147 ? 9.244 -3.379 -13.074 1.00 93.06 147 GLY A O 1
ATOM 1184 N N . GLU A 1 148 ? 7.676 -4.930 -12.636 1.00 91.06 148 GLU A N 1
ATOM 1185 C CA . GLU A 1 148 ? 8.388 -6.058 -13.243 1.00 91.06 148 GLU A CA 1
ATOM 1186 C C . GLU A 1 148 ? 8.631 -5.820 -14.738 1.00 91.06 148 GLU A C 1
ATOM 1188 O O . GLU A 1 148 ? 9.742 -6.036 -15.226 1.00 91.06 148 GLU A O 1
ATOM 1193 N N . ALA A 1 149 ? 7.629 -5.308 -15.459 1.00 89.25 149 ALA A N 1
ATOM 1194 C CA . ALA A 1 149 ? 7.759 -5.012 -16.877 1.00 89.25 149 ALA A CA 1
ATOM 1195 C C . ALA A 1 149 ? 8.752 -3.864 -17.138 1.00 89.25 149 ALA A C 1
ATOM 1197 O O . ALA A 1 149 ? 9.565 -3.942 -18.057 1.00 89.25 149 ALA A O 1
ATOM 1198 N N . SER A 1 150 ? 8.703 -2.778 -16.369 1.00 89.69 150 SER A N 1
ATOM 1199 C CA . SER A 1 150 ? 9.416 -1.540 -16.698 1.00 89.69 150 SER A CA 1
ATOM 1200 C C . SER A 1 150 ? 10.799 -1.402 -16.065 1.00 89.69 150 SER A C 1
ATOM 1202 O O . SER A 1 150 ? 11.650 -0.689 -16.606 1.00 89.69 150 SER A O 1
ATOM 1204 N N . LEU A 1 151 ? 11.032 -2.029 -14.907 1.00 88.88 151 LEU A N 1
ATOM 1205 C CA . LEU A 1 151 ? 12.239 -1.810 -14.101 1.00 88.88 151 LEU A CA 1
ATOM 1206 C C . LEU A 1 151 ? 13.268 -2.946 -14.219 1.00 88.88 151 LEU A C 1
ATOM 1208 O O . LEU A 1 151 ? 14.463 -2.696 -14.033 1.00 88.88 151 LEU A O 1
ATOM 1212 N N . SER A 1 152 ? 12.855 -4.157 -14.589 1.00 83.38 152 SER A N 1
ATOM 1213 C CA . SER A 1 152 ? 13.755 -5.302 -14.773 1.00 83.38 152 SER A CA 1
ATOM 1214 C C . SER A 1 152 ? 14.455 -5.251 -16.137 1.00 83.38 152 SER A C 1
ATOM 1216 O O . SER A 1 152 ? 13.841 -5.512 -17.169 1.00 83.38 152 SER A O 1
ATOM 1218 N N . ARG A 1 153 ? 15.756 -4.916 -16.181 1.00 72.38 153 ARG A N 1
ATOM 1219 C CA . ARG A 1 153 ? 16.544 -4.907 -17.439 1.00 72.38 153 ARG A CA 1
ATOM 1220 C C . ARG A 1 153 ? 17.416 -6.147 -17.609 1.00 72.38 153 ARG A C 1
ATOM 1222 O O . ARG A 1 153 ? 17.782 -6.498 -18.727 1.00 72.38 153 ARG A O 1
ATOM 1229 N N . SER A 1 154 ? 17.796 -6.764 -16.499 1.00 66.75 154 SER A N 1
ATOM 1230 C CA . SER A 1 154 ? 18.706 -7.902 -16.433 1.00 66.75 154 SER A CA 1
ATOM 1231 C C . SER A 1 154 ? 18.278 -8.854 -15.323 1.00 66.75 154 SER A C 1
ATOM 1233 O O . SER A 1 154 ? 17.531 -8.461 -14.427 1.00 66.75 154 SER A O 1
ATOM 1235 N N . SER A 1 155 ? 18.777 -10.090 -15.331 1.00 64.75 155 SER A N 1
ATOM 1236 C CA . SER A 1 155 ? 18.557 -11.048 -14.235 1.00 64.75 155 SER A CA 1
ATOM 1237 C C . SER A 1 155 ? 18.971 -10.483 -12.872 1.00 64.75 155 SER A C 1
ATOM 1239 O O . SER A 1 155 ? 18.292 -10.719 -11.879 1.00 64.75 155 SER A O 1
ATOM 1241 N N . ALA A 1 156 ? 20.022 -9.659 -12.838 1.00 66.12 156 ALA A N 1
ATOM 1242 C CA . ALA A 1 156 ? 20.481 -8.985 -11.628 1.00 66.12 156 ALA A CA 1
ATOM 1243 C C . ALA A 1 156 ? 19.500 -7.919 -11.102 1.00 66.12 156 ALA A C 1
ATOM 1245 O O . ALA A 1 156 ? 19.575 -7.565 -9.932 1.00 66.12 156 ALA A O 1
ATOM 1246 N N . ASP A 1 157 ? 18.580 -7.416 -11.934 1.00 71.00 157 ASP A N 1
ATOM 1247 C CA . ASP A 1 157 ? 17.565 -6.455 -11.490 1.00 71.00 157 ASP A CA 1
ATOM 1248 C C . ASP A 1 157 ? 16.338 -7.118 -10.861 1.00 71.00 157 ASP A C 1
ATOM 1250 O O . ASP A 1 157 ? 15.642 -6.496 -10.065 1.00 71.00 157 ASP A O 1
ATOM 1254 N N . HIS A 1 158 ? 16.079 -8.389 -11.179 1.00 75.00 158 HIS A N 1
ATOM 1255 C CA . HIS A 1 158 ? 14.853 -9.067 -10.751 1.00 75.00 158 HIS A CA 1
ATOM 1256 C C . HIS A 1 158 ? 14.754 -9.171 -9.223 1.00 75.00 158 HIS A C 1
ATOM 1258 O O . HIS A 1 158 ? 13.656 -9.083 -8.679 1.00 75.00 158 HIS A O 1
ATOM 1264 N N . ALA A 1 159 ? 15.889 -9.309 -8.528 1.00 78.56 159 ALA A N 1
ATOM 1265 C CA . ALA A 1 159 ? 15.922 -9.417 -7.073 1.00 78.56 159 ALA A CA 1
ATOM 1266 C C . ALA A 1 159 ? 15.426 -8.133 -6.387 1.00 78.56 159 ALA A C 1
ATOM 1268 O O . ALA A 1 159 ? 14.457 -8.178 -5.630 1.00 78.56 159 ALA A O 1
ATOM 1269 N N . TRP A 1 160 ? 16.038 -6.978 -6.676 1.00 81.69 160 TRP A N 1
ATOM 1270 C CA . TRP A 1 160 ? 15.652 -5.717 -6.032 1.00 81.69 160 TRP A CA 1
ATOM 1271 C C . TRP A 1 160 ? 14.304 -5.187 -6.540 1.00 81.69 160 TRP A C 1
ATOM 1273 O O . TRP A 1 160 ? 13.549 -4.618 -5.752 1.00 81.69 160 TRP A O 1
ATOM 1283 N N . VAL A 1 161 ? 13.965 -5.406 -7.820 1.00 88.69 161 VAL A N 1
ATOM 1284 C CA . VAL A 1 161 ? 12.648 -5.034 -8.362 1.00 88.69 161 VAL A CA 1
ATOM 1285 C C . VAL A 1 161 ? 11.556 -5.820 -7.649 1.00 88.69 161 VAL A C 1
ATOM 1287 O O . VAL A 1 161 ? 10.618 -5.206 -7.153 1.00 88.69 161 VAL A O 1
ATOM 1290 N N . GLY A 1 162 ? 11.705 -7.142 -7.507 1.00 90.00 162 GLY A N 1
ATOM 1291 C CA . GLY A 1 162 ? 10.740 -7.969 -6.778 1.00 90.00 162 GLY A CA 1
ATOM 1292 C C . GLY A 1 162 ? 10.538 -7.502 -5.334 1.00 90.00 162 GLY A C 1
ATOM 1293 O O . GLY A 1 162 ? 9.414 -7.447 -4.844 1.00 90.00 162 GLY A O 1
ATOM 1294 N N . VAL A 1 163 ? 11.599 -7.065 -4.653 1.00 89.69 163 VAL A N 1
ATOM 1295 C CA . VAL A 1 163 ? 11.439 -6.467 -3.320 1.00 89.69 163 VAL A CA 1
ATOM 1296 C C . VAL A 1 163 ? 10.627 -5.171 -3.374 1.00 89.69 163 VAL A C 1
ATOM 1298 O O . VAL A 1 163 ? 9.703 -4.990 -2.582 1.00 89.69 163 VAL A O 1
ATOM 1301 N N . LEU A 1 164 ? 10.966 -4.278 -4.303 1.00 91.69 164 LEU A N 1
ATOM 1302 C CA . LEU A 1 164 ? 10.361 -2.956 -4.430 1.00 91.69 164 LEU A CA 1
ATOM 1303 C C . LEU A 1 164 ? 8.867 -3.000 -4.770 1.00 91.69 164 LEU A C 1
ATOM 1305 O O . LEU A 1 164 ? 8.108 -2.169 -4.274 1.00 91.69 164 LEU A O 1
ATOM 1309 N N . VAL A 1 165 ? 8.458 -3.917 -5.647 1.00 94.19 165 VAL A N 1
ATOM 1310 C CA . VAL A 1 165 ? 7.117 -3.886 -6.256 1.00 94.19 165 VAL A CA 1
ATOM 1311 C C . VAL A 1 165 ? 6.198 -5.004 -5.772 1.00 94.19 165 VAL A C 1
ATOM 1313 O O . VAL A 1 165 ? 5.008 -4.958 -6.058 1.00 94.19 165 VAL A O 1
ATOM 1316 N N . ASP A 1 166 ? 6.721 -5.965 -5.006 1.00 94.31 166 ASP A N 1
ATOM 1317 C CA . ASP A 1 166 ? 5.946 -7.081 -4.451 1.00 94.31 166 ASP A CA 1
ATOM 1318 C C . ASP A 1 166 ? 6.119 -7.197 -2.929 1.00 94.31 166 ASP A C 1
ATOM 1320 O O . ASP A 1 166 ? 5.166 -7.012 -2.172 1.00 94.31 166 ASP A O 1
ATOM 1324 N N . GLN A 1 167 ? 7.345 -7.415 -2.442 1.00 94.50 167 GLN A N 1
ATOM 1325 C CA . GLN A 1 167 ? 7.559 -7.774 -1.032 1.00 94.50 167 GLN A CA 1
ATOM 1326 C C . GLN A 1 167 ? 7.333 -6.607 -0.056 1.00 94.50 167 GLN A C 1
ATOM 1328 O O . GLN A 1 167 ? 6.602 -6.763 0.924 1.00 94.50 167 GLN A O 1
ATOM 1333 N N . LEU A 1 168 ? 7.924 -5.432 -0.316 1.00 95.75 168 LEU A N 1
ATOM 1334 C CA . LEU A 1 168 ? 7.718 -4.239 0.518 1.00 95.75 168 LEU A CA 1
ATOM 1335 C C . LEU A 1 168 ? 6.259 -3.748 0.464 1.00 95.75 168 LEU A C 1
ATOM 1337 O O . LEU A 1 168 ? 5.698 -3.489 1.531 1.00 95.75 168 LEU A O 1
ATOM 1341 N N . PRO A 1 169 ? 5.593 -3.682 -0.707 1.00 97.88 169 PRO A N 1
ATOM 1342 C CA . PRO A 1 169 ? 4.168 -3.365 -0.756 1.00 97.88 169 PRO A CA 1
ATOM 1343 C C . PRO A 1 169 ? 3.280 -4.385 -0.023 1.00 97.88 169 PRO A C 1
ATOM 1345 O O . PRO A 1 169 ? 2.337 -4.000 0.668 1.00 97.88 169 PRO A O 1
ATOM 1348 N N . ALA A 1 170 ? 3.589 -5.684 -0.096 1.00 97.88 170 ALA A N 1
ATOM 1349 C CA . ALA A 1 170 ? 2.861 -6.699 0.666 1.00 97.88 170 ALA A CA 1
ATOM 1350 C C . ALA A 1 170 ? 3.043 -6.526 2.184 1.00 97.88 170 ALA A C 1
ATOM 1352 O O . ALA A 1 170 ? 2.092 -6.723 2.949 1.00 97.88 170 ALA A O 1
ATOM 1353 N N . LEU A 1 171 ? 4.250 -6.152 2.628 1.00 98.06 171 LEU A N 1
ATOM 1354 C CA . LEU A 1 171 ? 4.536 -5.842 4.028 1.00 98.06 171 LEU A CA 1
ATOM 1355 C C . LEU A 1 171 ? 3.758 -4.605 4.493 1.00 98.06 171 LEU A C 1
ATOM 1357 O O . LEU A 1 171 ? 3.096 -4.670 5.531 1.00 98.06 171 LEU A O 1
ATOM 1361 N N . SER A 1 172 ? 3.784 -3.509 3.723 1.00 98.19 172 SER A N 1
ATOM 1362 C CA . SER A 1 172 ? 3.038 -2.289 4.065 1.00 98.19 172 SER A CA 1
ATOM 1363 C C . SER A 1 172 ? 1.539 -2.560 4.176 1.00 98.19 172 SER A C 1
ATOM 1365 O O . SER A 1 172 ? 0.880 -2.041 5.075 1.00 98.19 172 SER A O 1
ATOM 1367 N N . GLU A 1 173 ? 1.002 -3.435 3.326 1.00 98.44 173 GLU A N 1
ATOM 1368 C CA . GLU A 1 173 ? -0.406 -3.805 3.355 1.00 98.44 173 GLU A CA 1
ATOM 1369 C C . GLU A 1 173 ? -0.784 -4.676 4.554 1.00 98.44 173 GLU A C 1
ATOM 1371 O O . GLU A 1 173 ? -1.791 -4.403 5.212 1.00 98.44 173 GLU A O 1
ATOM 1376 N N . ALA A 1 174 ? 0.042 -5.660 4.915 1.00 98.38 174 ALA A N 1
ATOM 1377 C CA . ALA A 1 174 ? -0.186 -6.450 6.123 1.00 98.38 174 ALA A CA 1
ATOM 1378 C C . ALA A 1 174 ? -0.155 -5.570 7.391 1.00 98.38 174 ALA A C 1
ATOM 1380 O O . ALA A 1 174 ? -1.031 -5.687 8.255 1.00 98.38 174 ALA A O 1
ATOM 1381 N N . LEU A 1 175 ? 0.797 -4.630 7.468 1.00 98.06 175 LEU A N 1
ATOM 1382 C CA . LEU A 1 175 ? 0.852 -3.609 8.521 1.00 98.06 175 LEU A CA 1
ATOM 1383 C C . LEU A 1 175 ? -0.401 -2.713 8.483 1.00 98.06 175 LEU A C 1
ATOM 1385 O O . LEU A 1 175 ? -1.027 -2.458 9.512 1.00 98.06 175 LEU A O 1
ATOM 1389 N N . GLY A 1 176 ? -0.831 -2.282 7.296 1.00 97.81 176 GLY A N 1
ATOM 1390 C CA . GLY A 1 176 ? -2.017 -1.452 7.089 1.00 97.81 176 GLY A CA 1
ATOM 1391 C C . GLY A 1 176 ? -3.318 -2.097 7.575 1.00 97.81 176 GLY A C 1
ATOM 1392 O O . GLY A 1 176 ? -4.139 -1.414 8.197 1.00 97.81 176 GLY A O 1
ATOM 1393 N N . GLN A 1 177 ? -3.508 -3.395 7.333 1.00 98.25 177 GLN A N 1
ATOM 1394 C CA . GLN A 1 177 ? -4.666 -4.148 7.828 1.00 98.25 177 GLN A CA 1
ATOM 1395 C C . GLN A 1 177 ? -4.642 -4.257 9.352 1.00 98.25 177 GLN A C 1
ATOM 1397 O O . GLN A 1 177 ? -5.646 -3.981 10.014 1.00 98.25 177 GLN A O 1
ATOM 1402 N N . ALA A 1 178 ? -3.480 -4.593 9.921 1.00 96.88 178 ALA A N 1
ATOM 1403 C CA . ALA A 1 178 ? -3.315 -4.700 11.366 1.00 96.88 178 ALA A CA 1
ATOM 1404 C C . ALA A 1 178 ? -3.572 -3.354 12.057 1.00 96.88 178 ALA A C 1
ATOM 1406 O O . ALA A 1 178 ? -4.281 -3.306 13.063 1.00 96.88 178 ALA A O 1
ATOM 1407 N N . ARG A 1 179 ? -3.098 -2.247 11.467 1.00 95.62 179 ARG A N 1
ATOM 1408 C CA . ARG A 1 179 ? -3.384 -0.883 11.927 1.00 95.62 179 ARG A CA 1
ATOM 1409 C C . ARG A 1 179 ? -4.880 -0.590 11.959 1.00 95.62 179 ARG A C 1
ATOM 1411 O O . ARG A 1 179 ? -5.368 -0.086 12.965 1.00 95.62 179 ARG A O 1
ATOM 1418 N N . ALA A 1 180 ? -5.611 -0.900 10.885 1.00 95.88 180 ALA A N 1
ATOM 1419 C CA . ALA A 1 180 ? -7.045 -0.615 10.800 1.00 95.88 180 ALA A CA 1
ATOM 1420 C C . ALA A 1 180 ? -7.855 -1.391 11.855 1.00 95.88 180 ALA A C 1
ATOM 1422 O O . ALA A 1 180 ? -8.757 -0.829 12.478 1.00 95.88 180 ALA A O 1
ATOM 1423 N N . ILE A 1 181 ? -7.501 -2.657 12.105 1.00 95.19 181 ILE A N 1
ATOM 1424 C CA . ILE A 1 181 ? -8.135 -3.475 13.149 1.00 95.19 181 ILE A CA 1
ATOM 1425 C C . ILE A 1 181 ? -7.777 -2.946 14.545 1.00 95.19 181 ILE A C 1
ATOM 1427 O O . ILE A 1 181 ? -8.669 -2.743 15.370 1.00 95.19 181 ILE A O 1
ATOM 1431 N N . SER A 1 182 ? -6.493 -2.670 14.793 1.00 92.56 182 SER A N 1
ATOM 1432 C CA . SER A 1 182 ? -5.993 -2.112 16.057 1.00 92.56 182 SER A CA 1
ATOM 1433 C C . SER A 1 182 ? -6.661 -0.780 16.404 1.00 92.56 182 SER A C 1
ATOM 1435 O O . SER A 1 182 ? -6.987 -0.535 17.565 1.00 92.56 182 SER A O 1
ATOM 1437 N N . ALA A 1 183 ? -6.908 0.072 15.407 1.00 89.62 183 ALA A N 1
ATOM 1438 C CA . ALA A 1 183 ? -7.611 1.340 15.584 1.00 89.62 183 ALA A CA 1
ATOM 1439 C C . ALA A 1 183 ? -9.067 1.135 16.028 1.00 89.62 183 ALA A C 1
ATOM 1441 O O . ALA A 1 183 ? -9.546 1.802 16.937 1.00 89.62 183 ALA A O 1
ATOM 1442 N N . GLY A 1 184 ? -9.770 0.166 15.440 1.00 89.94 184 GLY A N 1
ATOM 1443 C CA . GLY A 1 184 ? -11.134 -0.158 15.858 1.00 89.94 184 GLY A CA 1
ATOM 1444 C C . GLY A 1 184 ? -11.201 -0.727 17.281 1.00 89.94 184 GLY A C 1
ATOM 1445 O O . GLY A 1 184 ? -12.143 -0.442 18.019 1.00 89.94 184 GLY A O 1
ATOM 1446 N N . ILE A 1 185 ? -10.195 -1.510 17.690 1.00 90.88 185 ILE A N 1
ATOM 1447 C CA . ILE A 1 185 ? -10.059 -1.998 19.074 1.00 90.88 185 ILE A CA 1
ATOM 1448 C C . ILE A 1 185 ? -9.812 -0.829 20.031 1.00 90.88 185 ILE A C 1
ATOM 1450 O O . ILE A 1 185 ? -10.436 -0.775 21.087 1.00 90.88 185 ILE A O 1
ATOM 1454 N N . ALA A 1 186 ? -8.944 0.112 19.646 1.00 88.12 186 ALA A N 1
ATOM 1455 C CA . ALA A 1 186 ? -8.631 1.313 20.414 1.00 88.12 186 ALA A CA 1
ATOM 1456 C C . ALA A 1 186 ? -9.882 2.115 20.775 1.00 88.12 186 ALA A C 1
ATOM 1458 O O . ALA A 1 186 ? -10.096 2.438 21.938 1.00 88.12 186 ALA A O 1
ATOM 1459 N N . VAL A 1 187 ? -10.704 2.412 19.765 1.00 88.62 187 VAL A N 1
ATOM 1460 C CA . VAL A 1 187 ? -11.902 3.241 19.926 1.00 88.62 187 VAL A CA 1
ATOM 1461 C C . VAL A 1 187 ? -12.969 2.507 20.740 1.00 88.62 187 VAL A C 1
ATOM 1463 O O . VAL A 1 187 ? -13.578 3.100 21.625 1.00 88.62 187 VAL A O 1
ATOM 1466 N N . ARG A 1 188 ? -13.170 1.203 20.499 1.00 87.56 188 ARG A N 1
ATOM 1467 C CA . ARG A 1 188 ? -14.164 0.404 21.239 1.00 87.56 188 ARG A CA 1
ATOM 1468 C C . ARG A 1 188 ? -13.725 0.001 22.647 1.00 87.56 188 ARG A C 1
ATOM 1470 O O . ARG A 1 188 ? -14.559 -0.457 23.419 1.00 87.56 188 ARG A O 1
ATOM 1477 N N . GLY A 1 189 ? -12.432 0.075 22.955 1.00 86.75 189 GLY A N 1
ATOM 1478 C CA . GLY A 1 189 ? -11.860 -0.384 24.224 1.00 86.75 189 GLY A CA 1
ATOM 1479 C C . GLY A 1 189 ? -11.886 -1.906 24.430 1.00 86.75 189 GLY A C 1
ATOM 1480 O O . GLY A 1 189 ? -11.566 -2.376 25.517 1.00 86.75 189 GLY A O 1
ATOM 1481 N N . GLN A 1 190 ? -12.255 -2.696 23.413 1.00 86.44 190 GLN A N 1
ATOM 1482 C CA . GLN A 1 190 ? -12.357 -4.154 23.520 1.00 86.44 190 GLN A CA 1
ATOM 1483 C C . GLN A 1 190 ? -11.825 -4.882 22.281 1.00 86.44 190 GLN A C 1
ATOM 1485 O O . GLN A 1 190 ? -12.112 -4.519 21.137 1.00 86.44 190 GLN A O 1
ATOM 1490 N N . CYS A 1 191 ? -11.076 -5.963 22.515 1.00 89.69 191 CYS A N 1
ATOM 1491 C CA . CYS A 1 191 ? -10.560 -6.846 21.469 1.00 89.69 191 CYS A CA 1
ATOM 1492 C C . CYS A 1 191 ? -11.439 -8.098 21.336 1.00 89.69 191 CYS A C 1
ATOM 1494 O O . CYS A 1 191 ? -11.332 -9.037 22.134 1.00 89.69 191 CYS A O 1
ATOM 1496 N N . SER A 1 192 ? -12.308 -8.110 20.318 1.00 90.62 192 SER A N 1
ATOM 1497 C CA . SER A 1 192 ? -13.192 -9.246 20.024 1.00 90.62 192 SER A CA 1
ATOM 1498 C C . SER A 1 192 ? -12.404 -10.497 19.618 1.00 90.62 192 SER A C 1
ATOM 1500 O O . SER A 1 192 ? -11.277 -10.410 19.128 1.00 90.62 192 SER A O 1
ATOM 1502 N N . ALA A 1 193 ? -13.005 -11.682 19.775 1.00 91.81 193 ALA A N 1
ATOM 1503 C CA . ALA A 1 193 ? -12.376 -12.943 19.370 1.00 91.81 193 ALA A CA 1
ATOM 1504 C C . ALA A 1 193 ? -11.988 -12.948 17.878 1.00 91.81 193 ALA A C 1
ATOM 1506 O O . ALA A 1 193 ? -10.885 -13.356 17.525 1.00 91.81 193 ALA A O 1
ATOM 1507 N N . VAL A 1 194 ? -12.854 -12.409 17.012 1.00 91.50 194 VAL A N 1
ATOM 1508 C CA . VAL A 1 194 ? -12.585 -12.286 15.570 1.00 91.50 194 VAL A CA 1
ATOM 1509 C C . VAL A 1 194 ? -11.399 -11.357 15.301 1.00 91.50 194 VAL A C 1
ATOM 1511 O O . VAL A 1 194 ? -10.505 -11.714 14.535 1.00 91.50 194 VAL A O 1
ATOM 1514 N N . ALA A 1 195 ? -11.352 -10.186 15.946 1.00 92.12 195 ALA A N 1
ATOM 1515 C CA . ALA A 1 195 ? -10.239 -9.252 15.783 1.00 92.12 195 ALA A CA 1
ATOM 1516 C C . ALA A 1 195 ? -8.916 -9.866 16.268 1.00 92.12 195 ALA A C 1
ATOM 1518 O O . ALA A 1 195 ? -7.899 -9.751 15.590 1.00 92.12 195 ALA A O 1
ATOM 1519 N N . ARG A 1 196 ? -8.950 -10.594 17.388 1.00 94.06 196 ARG A N 1
ATOM 1520 C CA . ARG A 1 196 ? -7.804 -11.318 17.951 1.00 94.06 196 ARG A CA 1
ATOM 1521 C C . ARG A 1 196 ? -7.251 -12.374 16.995 1.00 94.06 196 ARG A C 1
ATOM 1523 O O . ARG A 1 196 ? -6.044 -12.416 16.786 1.00 94.06 196 ARG A O 1
ATOM 1530 N N . VAL A 1 197 ? -8.111 -13.195 16.389 1.00 95.81 197 VAL A N 1
ATOM 1531 C CA . VAL A 1 197 ? -7.691 -14.208 15.401 1.00 95.81 197 VAL A CA 1
ATOM 1532 C C . VAL A 1 197 ? -7.081 -13.544 14.164 1.00 95.81 197 VAL A C 1
ATOM 1534 O O . VAL A 1 197 ? -6.006 -13.945 13.720 1.00 95.81 197 VAL A O 1
ATOM 1537 N N . ARG A 1 198 ? -7.716 -12.487 13.636 1.00 95.75 198 ARG A N 1
ATOM 1538 C CA . ARG A 1 198 ? -7.194 -11.739 12.479 1.00 95.75 198 ARG A CA 1
ATOM 1539 C C . ARG A 1 198 ? -5.837 -11.095 12.773 1.00 95.75 198 ARG A C 1
ATOM 1541 O O . ARG A 1 198 ? -4.930 -11.202 11.954 1.00 95.75 198 ARG A O 1
ATOM 1548 N N . LEU A 1 199 ? -5.673 -10.471 13.941 1.00 95.81 199 LEU A N 1
ATOM 1549 C CA . LEU A 1 199 ? -4.392 -9.891 14.351 1.00 95.81 199 LEU A CA 1
ATOM 1550 C C . LEU A 1 199 ? -3.310 -10.956 14.548 1.00 95.81 199 LEU A C 1
ATOM 1552 O O . LEU A 1 199 ? -2.184 -10.728 14.125 1.00 95.81 199 LEU A O 1
ATOM 1556 N N . ALA A 1 200 ? -3.633 -12.122 15.116 1.00 96.62 200 ALA A N 1
ATOM 1557 C CA . ALA A 1 200 ? -2.673 -13.221 15.248 1.00 96.62 200 ALA A CA 1
ATOM 1558 C C . ALA A 1 200 ? -2.145 -13.691 13.880 1.00 96.62 200 ALA A C 1
ATOM 1560 O O . ALA A 1 200 ? -0.937 -13.849 13.702 1.00 96.62 200 ALA A O 1
ATOM 1561 N N . TYR A 1 201 ? -3.040 -13.847 12.897 1.00 97.69 201 TYR A N 1
ATOM 1562 C CA . TYR A 1 201 ? -2.657 -14.148 11.515 1.00 97.69 201 TYR A CA 1
ATOM 1563 C C . TYR A 1 201 ? -1.768 -13.047 10.917 1.00 97.69 201 TYR A C 1
ATOM 1565 O O . TYR A 1 201 ? -0.709 -13.338 10.360 1.00 97.69 201 TYR A O 1
ATOM 1573 N N . LEU A 1 202 ? -2.169 -11.779 11.062 1.00 97.88 202 LEU A N 1
ATOM 1574 C CA . LEU A 1 202 ? -1.421 -10.647 10.515 1.00 97.88 202 LEU A CA 1
ATOM 1575 C C . LEU A 1 202 ? -0.039 -10.503 11.154 1.00 97.88 202 LEU A C 1
ATOM 1577 O O . LEU A 1 202 ? 0.912 -10.234 10.433 1.00 97.88 202 LEU A O 1
ATOM 1581 N N . ILE A 1 203 ? 0.099 -10.740 12.460 1.00 97.44 203 ILE A N 1
ATOM 1582 C CA . ILE A 1 203 ? 1.393 -10.768 13.158 1.00 97.44 203 ILE A CA 1
ATOM 1583 C C . ILE A 1 203 ? 2.330 -11.780 12.493 1.00 97.44 203 ILE A C 1
ATOM 1585 O O . ILE A 1 203 ? 3.425 -11.407 12.079 1.00 97.44 203 ILE A O 1
ATOM 1589 N N . SER A 1 204 ? 1.881 -13.027 12.312 1.00 97.81 204 SER A N 1
ATOM 1590 C CA . SER A 1 204 ? 2.697 -14.069 11.674 1.00 97.81 204 SER A CA 1
ATOM 1591 C C . SER A 1 204 ? 3.055 -13.712 10.227 1.00 97.81 204 SER A C 1
ATOM 1593 O O . SER A 1 204 ? 4.198 -13.882 9.799 1.00 97.81 204 SER A O 1
ATOM 1595 N N . ARG A 1 205 ? 2.101 -13.147 9.476 1.00 97.94 205 ARG A N 1
ATOM 1596 C CA . ARG A 1 205 ? 2.325 -12.689 8.100 1.00 97.94 205 ARG A CA 1
ATOM 1597 C C . ARG A 1 205 ? 3.340 -11.546 8.025 1.00 97.94 205 ARG A C 1
ATOM 1599 O O . ARG A 1 205 ? 4.207 -11.575 7.157 1.00 97.94 205 ARG A O 1
ATOM 1606 N N . ILE A 1 206 ? 3.245 -10.560 8.916 1.00 98.00 206 ILE A N 1
ATOM 1607 C CA . ILE A 1 206 ? 4.177 -9.428 9.006 1.00 98.00 206 ILE A CA 1
ATOM 1608 C C . ILE A 1 206 ? 5.586 -9.934 9.321 1.00 98.00 206 ILE A C 1
ATOM 1610 O O . ILE A 1 206 ? 6.537 -9.527 8.660 1.00 98.00 206 ILE A O 1
ATOM 1614 N N . GLU A 1 207 ? 5.730 -10.853 10.280 1.00 96.44 207 GLU A N 1
ATOM 1615 C CA . GLU A 1 207 ? 7.025 -11.450 10.626 1.00 96.44 207 GLU A CA 1
ATOM 1616 C C . GLU A 1 207 ? 7.659 -12.177 9.436 1.00 96.44 207 GLU A C 1
ATOM 1618 O O . GLU A 1 207 ? 8.840 -11.965 9.145 1.00 96.44 207 GLU A O 1
ATOM 1623 N N . GLY A 1 208 ? 6.866 -12.979 8.717 1.00 96.50 208 GLY A N 1
ATOM 1624 C CA . GLY A 1 208 ? 7.303 -13.674 7.507 1.00 96.50 208 GLY A CA 1
ATOM 1625 C C . GLY A 1 208 ? 7.737 -12.708 6.404 1.00 96.50 208 GLY A C 1
ATOM 1626 O O . GLY A 1 208 ? 8.853 -12.814 5.903 1.00 96.50 208 GLY A O 1
ATOM 1627 N N . LEU A 1 209 ? 6.901 -11.720 6.072 1.00 95.31 209 LEU A N 1
ATOM 1628 C CA . LEU A 1 209 ? 7.198 -10.731 5.030 1.00 95.31 209 LEU A CA 1
ATOM 1629 C C . LEU A 1 209 ? 8.421 -9.877 5.372 1.00 95.31 209 LEU A C 1
ATOM 1631 O O . LEU A 1 209 ? 9.276 -9.670 4.512 1.00 95.31 209 LEU A O 1
ATOM 1635 N N . ALA A 1 210 ? 8.547 -9.423 6.621 1.00 93.50 210 ALA A N 1
ATOM 1636 C CA . ALA A 1 210 ? 9.714 -8.673 7.071 1.00 93.50 210 ALA A CA 1
ATOM 1637 C C . ALA A 1 210 ? 10.991 -9.523 6.962 1.00 93.50 210 ALA A C 1
ATOM 1639 O O . ALA A 1 210 ? 12.027 -9.035 6.512 1.00 93.50 210 ALA A O 1
ATOM 1640 N N . HIS A 1 211 ? 10.919 -10.812 7.309 1.00 92.12 211 HIS A N 1
ATOM 1641 C CA . HIS A 1 211 ? 12.037 -11.737 7.133 1.00 92.12 211 HIS A CA 1
ATOM 1642 C C . HIS A 1 211 ? 12.418 -11.927 5.660 1.00 92.12 211 HIS A C 1
ATOM 1644 O O . HIS A 1 211 ? 13.599 -11.819 5.329 1.00 92.12 211 HIS A O 1
ATOM 1650 N N . THR A 1 212 ? 11.442 -12.138 4.774 1.00 90.06 212 THR A N 1
ATOM 1651 C CA . THR A 1 212 ? 11.679 -12.263 3.329 1.00 90.06 212 THR A CA 1
ATOM 1652 C C . THR A 1 212 ? 12.303 -10.994 2.747 1.00 90.06 212 THR A C 1
ATOM 1654 O O . THR A 1 212 ? 13.308 -11.094 2.043 1.00 90.06 212 THR A O 1
ATOM 1657 N N . CYS A 1 213 ? 11.795 -9.807 3.106 1.00 88.00 213 CYS A N 1
ATOM 1658 C CA . CYS A 1 213 ? 12.354 -8.526 2.657 1.00 88.00 213 CYS A CA 1
ATOM 1659 C C . CYS A 1 213 ? 13.825 -8.378 3.073 1.00 88.00 213 CYS A C 1
ATOM 1661 O O . CYS A 1 213 ? 14.671 -8.016 2.252 1.00 88.00 213 CYS A O 1
ATOM 1663 N N . ARG A 1 214 ? 14.152 -8.701 4.335 1.00 85.75 214 ARG A N 1
ATOM 1664 C CA . ARG A 1 214 ? 15.537 -8.685 4.832 1.00 85.75 214 ARG A CA 1
ATOM 1665 C C . ARG A 1 214 ? 16.434 -9.626 4.036 1.00 85.75 214 ARG A C 1
ATOM 1667 O O . ARG A 1 214 ? 17.512 -9.219 3.611 1.00 85.75 214 ARG A O 1
ATOM 1674 N N . GLN A 1 215 ? 16.002 -10.871 3.833 1.00 84.81 215 GLN A N 1
ATOM 1675 C CA . GLN A 1 215 ? 16.787 -11.869 3.106 1.00 84.81 215 GLN A CA 1
ATOM 1676 C C . GLN A 1 215 ? 17.054 -11.429 1.668 1.00 84.81 215 GLN A C 1
ATOM 1678 O O . GLN A 1 215 ? 18.212 -11.395 1.250 1.00 84.81 215 GLN A O 1
ATOM 1683 N N . ALA A 1 216 ? 16.007 -11.032 0.945 1.00 79.12 216 ALA A N 1
ATOM 1684 C CA . ALA A 1 216 ? 16.101 -10.635 -0.453 1.00 79.12 216 ALA A CA 1
ATOM 1685 C C . ALA A 1 216 ? 17.034 -9.430 -0.655 1.00 79.12 216 ALA A C 1
ATOM 1687 O O . ALA A 1 216 ? 17.856 -9.439 -1.568 1.00 79.12 216 ALA A O 1
ATOM 1688 N N . LEU A 1 217 ? 16.976 -8.432 0.232 1.00 72.69 217 LEU A N 1
ATOM 1689 C CA . LEU A 1 217 ? 17.848 -7.258 0.148 1.00 72.69 217 LEU A CA 1
ATOM 1690 C C . LEU A 1 217 ? 19.272 -7.525 0.644 1.00 72.69 217 LEU A C 1
ATOM 1692 O O . LEU A 1 217 ? 20.203 -6.903 0.146 1.00 72.69 217 LEU A O 1
ATOM 1696 N N . SER A 1 218 ? 19.469 -8.451 1.586 1.00 73.62 218 SER A N 1
ATOM 1697 C CA . SER A 1 218 ? 20.810 -8.841 2.051 1.00 73.62 218 SER A CA 1
ATOM 1698 C C . SER A 1 218 ? 21.593 -9.667 1.025 1.00 73.62 218 SER A C 1
ATOM 1700 O O . SER A 1 218 ? 22.818 -9.584 0.977 1.00 73.62 218 SER A O 1
ATOM 1702 N N . ALA A 1 219 ? 20.889 -10.448 0.200 1.00 69.12 219 ALA A N 1
ATOM 1703 C CA . ALA A 1 219 ? 21.475 -11.250 -0.871 1.00 69.12 219 ALA A CA 1
ATOM 1704 C C . ALA A 1 219 ? 21.800 -10.418 -2.121 1.00 69.12 219 ALA A C 1
ATOM 1706 O O . ALA A 1 219 ? 22.580 -10.849 -2.971 1.00 69.12 219 ALA A O 1
ATOM 1707 N N . ASP A 1 220 ? 21.204 -9.232 -2.243 1.00 67.25 220 ASP A N 1
ATOM 1708 C CA . ASP A 1 220 ? 21.438 -8.343 -3.364 1.00 67.25 220 ASP A CA 1
ATOM 1709 C C . ASP A 1 220 ? 22.761 -7.574 -3.213 1.00 67.25 220 ASP A C 1
ATOM 1711 O O . ASP A 1 220 ? 23.152 -7.120 -2.134 1.00 67.25 220 ASP A O 1
ATOM 1715 N N . ARG A 1 221 ? 23.457 -7.367 -4.333 1.00 62.47 221 ARG A N 1
ATOM 1716 C CA . ARG A 1 221 ? 24.711 -6.596 -4.380 1.00 62.47 221 ARG A CA 1
ATOM 1717 C C . ARG A 1 221 ? 24.535 -5.161 -3.862 1.00 62.47 221 ARG A C 1
ATOM 1719 O O . ARG A 1 221 ? 25.485 -4.600 -3.316 1.00 62.47 221 ARG A O 1
ATOM 1726 N N . HIS A 1 222 ? 23.331 -4.586 -3.973 1.00 56.56 222 HIS A N 1
ATOM 1727 C CA . HIS A 1 222 ? 22.998 -3.263 -3.442 1.00 56.56 222 HIS A CA 1
ATOM 1728 C C . HIS A 1 222 ? 22.644 -3.278 -1.943 1.00 56.56 222 HIS A C 1
ATOM 1730 O O . HIS A 1 222 ? 22.606 -2.212 -1.327 1.00 56.56 222 HIS A O 1
ATOM 1736 N N . GLY A 1 223 ? 22.501 -4.451 -1.313 1.00 55.47 223 GLY A N 1
ATOM 1737 C CA . GLY A 1 223 ? 22.340 -4.618 0.139 1.00 55.47 223 GLY A CA 1
ATOM 1738 C C . GLY A 1 223 ? 23.506 -4.077 0.974 1.00 55.47 223 GLY A C 1
ATOM 1739 O O . GLY A 1 223 ? 23.368 -3.840 2.173 1.00 55.47 223 GLY A O 1
ATOM 1740 N N . HIS A 1 224 ? 24.650 -3.817 0.337 1.00 56.81 224 HIS A N 1
ATOM 1741 C CA . HIS A 1 224 ? 25.819 -3.195 0.960 1.00 56.81 224 HIS A CA 1
ATOM 1742 C C . HIS A 1 224 ? 25.758 -1.660 0.967 1.00 56.81 224 HIS A C 1
ATOM 1744 O O . HIS A 1 224 ? 26.581 -1.025 1.627 1.00 56.81 224 HIS A O 1
ATOM 1750 N N . HIS A 1 225 ? 24.794 -1.043 0.272 1.00 68.06 225 HIS A N 1
ATOM 1751 C CA . HIS A 1 225 ? 24.654 0.408 0.268 1.00 68.06 225 HIS A CA 1
ATOM 1752 C C . HIS A 1 225 ? 24.183 0.906 1.651 1.00 68.06 225 HIS A C 1
ATOM 1754 O O . HIS A 1 225 ? 23.160 0.423 2.150 1.00 68.06 225 HIS A O 1
ATOM 1760 N N . PRO A 1 226 ? 24.860 1.889 2.280 1.00 74.56 226 PRO A N 1
ATOM 1761 C CA . PRO A 1 226 ? 24.533 2.341 3.635 1.00 74.56 226 PRO A CA 1
ATOM 1762 C C . PRO A 1 226 ? 23.064 2.745 3.819 1.00 74.56 226 PRO A C 1
ATOM 1764 O O . PRO A 1 226 ? 22.433 2.320 4.782 1.00 74.56 226 PRO A O 1
ATOM 1767 N N . ALA A 1 227 ? 22.489 3.468 2.852 1.00 76.81 227 ALA A N 1
ATOM 1768 C CA . ALA A 1 227 ? 21.089 3.898 2.916 1.00 76.81 227 ALA A CA 1
ATOM 1769 C C . ALA A 1 227 ? 20.086 2.727 2.882 1.00 76.81 227 ALA A C 1
ATOM 1771 O O . ALA A 1 227 ? 19.032 2.801 3.507 1.00 76.81 227 ALA A O 1
ATOM 1772 N N . MET A 1 228 ? 20.421 1.631 2.186 1.00 78.62 228 MET A N 1
ATOM 1773 C CA . MET A 1 228 ? 19.585 0.426 2.135 1.00 78.62 228 MET A CA 1
ATOM 1774 C C . MET A 1 228 ? 19.579 -0.277 3.493 1.00 78.62 228 MET A C 1
ATOM 1776 O O . MET A 1 228 ? 18.523 -0.589 4.039 1.00 78.62 228 MET A O 1
ATOM 1780 N N . ARG A 1 229 ? 20.771 -0.464 4.074 1.00 81.19 229 ARG A N 1
ATOM 1781 C CA . ARG A 1 229 ? 20.937 -1.059 5.407 1.00 81.19 229 ARG A CA 1
ATOM 1782 C C . ARG A 1 229 ? 20.221 -0.253 6.482 1.00 81.19 229 ARG A C 1
ATOM 1784 O O . ARG A 1 229 ? 19.580 -0.827 7.357 1.00 81.19 229 ARG A O 1
ATOM 1791 N N . GLU A 1 230 ? 20.339 1.067 6.417 1.00 86.31 230 GLU A N 1
ATOM 1792 C CA . GLU A 1 230 ? 19.677 1.957 7.361 1.00 86.31 230 GLU A CA 1
ATOM 1793 C C . GLU A 1 230 ? 18.152 1.878 7.224 1.00 86.31 230 GLU A C 1
ATOM 1795 O O . GLU A 1 230 ? 17.466 1.695 8.226 1.00 86.31 230 GLU A O 1
ATOM 1800 N N . GLY A 1 231 ? 17.620 1.938 5.998 1.00 88.56 231 GLY A N 1
ATOM 1801 C CA . GLY A 1 231 ? 16.185 1.800 5.747 1.00 88.56 231 GLY A CA 1
ATOM 1802 C C . GLY A 1 231 ? 15.616 0.470 6.248 1.00 88.56 231 GLY A C 1
ATOM 1803 O O . GLY A 1 231 ? 14.586 0.463 6.918 1.00 88.56 231 GLY A O 1
ATOM 1804 N N . LEU A 1 232 ? 16.318 -0.640 6.012 1.00 86.56 232 LEU A N 1
ATOM 1805 C CA . LEU A 1 232 ? 15.944 -1.958 6.537 1.00 86.56 232 LEU A CA 1
ATOM 1806 C C . LEU A 1 232 ? 15.923 -1.997 8.065 1.00 86.56 232 LEU A C 1
ATOM 1808 O O . LEU A 1 232 ? 14.942 -2.447 8.648 1.00 86.56 232 LEU A O 1
ATOM 1812 N N . SER A 1 233 ? 16.969 -1.474 8.707 1.00 89.38 233 SER A N 1
ATOM 1813 C CA . SER A 1 233 ? 17.044 -1.394 10.169 1.00 89.38 233 SER A CA 1
ATOM 1814 C C . SER A 1 233 ? 15.872 -0.596 10.753 1.00 89.38 233 SER A C 1
ATOM 1816 O O . SER A 1 233 ? 15.272 -1.004 11.748 1.00 89.38 233 SER A O 1
ATOM 1818 N N . ARG A 1 234 ? 15.481 0.510 10.099 1.00 92.25 234 ARG A N 1
ATOM 1819 C CA . ARG A 1 234 ? 14.300 1.293 10.497 1.00 92.25 234 ARG A CA 1
ATOM 1820 C C . ARG A 1 234 ? 13.004 0.494 10.346 1.00 92.25 234 ARG A C 1
ATOM 1822 O O . ARG A 1 234 ? 12.193 0.506 11.268 1.00 92.25 234 ARG A O 1
ATOM 1829 N N . ILE A 1 235 ? 12.816 -0.217 9.228 1.00 93.56 235 ILE A N 1
ATOM 1830 C CA . ILE A 1 235 ? 11.643 -1.086 9.019 1.00 93.56 235 ILE A CA 1
ATOM 1831 C C . ILE A 1 235 ? 11.586 -2.172 10.094 1.00 93.56 235 ILE A C 1
ATOM 1833 O O . ILE A 1 235 ? 10.519 -2.407 10.660 1.00 93.56 235 ILE A O 1
ATOM 1837 N N . ASP A 1 236 ? 12.712 -2.814 10.405 1.00 92.06 236 ASP A N 1
ATOM 1838 C CA . ASP A 1 236 ? 12.780 -3.864 11.418 1.00 92.06 236 ASP A CA 1
ATOM 1839 C C . ASP A 1 236 ? 12.409 -3.337 12.801 1.00 92.06 236 ASP A C 1
ATOM 1841 O O . ASP A 1 236 ? 11.543 -3.910 13.463 1.00 92.06 236 ASP A O 1
ATOM 1845 N N . ALA A 1 237 ? 13.018 -2.226 13.221 1.00 93.38 237 ALA A N 1
ATOM 1846 C CA . ALA A 1 237 ? 12.738 -1.604 14.509 1.00 93.38 237 ALA A CA 1
ATOM 1847 C C . ALA A 1 237 ? 11.259 -1.202 14.631 1.00 93.38 237 ALA A C 1
ATOM 1849 O O . ALA A 1 237 ? 10.597 -1.571 15.604 1.00 93.38 237 ALA A O 1
ATOM 1850 N N . ALA A 1 238 ? 10.716 -0.519 13.619 1.00 94.25 238 ALA A N 1
ATOM 1851 C CA . ALA A 1 238 ? 9.323 -0.082 13.618 1.00 94.25 238 ALA A CA 1
ATOM 1852 C C . ALA A 1 238 ? 8.343 -1.269 13.567 1.00 94.25 238 ALA A C 1
ATOM 1854 O O . ALA A 1 238 ? 7.333 -1.278 14.273 1.00 94.25 238 ALA A O 1
ATOM 1855 N N . THR A 1 239 ? 8.670 -2.319 12.807 1.00 94.75 239 THR A N 1
ATOM 1856 C CA . THR A 1 239 ? 7.874 -3.553 12.756 1.00 94.75 239 THR A CA 1
ATOM 1857 C C . THR A 1 239 ? 7.859 -4.248 14.115 1.00 94.75 239 THR A C 1
ATOM 1859 O O . THR A 1 239 ? 6.789 -4.588 14.610 1.00 94.75 239 THR A O 1
ATOM 1862 N N . GLN A 1 240 ? 9.012 -4.424 14.766 1.00 93.94 240 GLN A N 1
ATOM 1863 C CA . GLN A 1 240 ? 9.075 -5.047 16.094 1.00 93.94 240 GLN A CA 1
ATOM 1864 C C . GLN A 1 240 ? 8.309 -4.244 17.149 1.00 93.94 240 GLN A C 1
ATOM 1866 O O . GLN A 1 240 ? 7.601 -4.821 17.984 1.00 93.94 240 GLN A O 1
ATOM 1871 N N . HIS A 1 241 ? 8.390 -2.914 17.081 1.00 93.00 241 HIS A N 1
ATOM 1872 C CA . HIS A 1 241 ? 7.620 -2.039 17.955 1.00 93.00 241 HIS A CA 1
ATOM 1873 C C . HIS A 1 241 ? 6.109 -2.224 17.739 1.00 93.00 241 HIS A C 1
ATOM 1875 O O . HIS A 1 241 ? 5.366 -2.439 18.701 1.00 93.00 241 HIS A O 1
ATOM 1881 N N . MET A 1 242 ? 5.656 -2.257 16.482 1.00 93.19 242 MET A N 1
ATOM 1882 C CA . MET A 1 242 ? 4.255 -2.513 16.147 1.00 93.19 242 MET A CA 1
ATOM 1883 C C . MET A 1 242 ? 3.781 -3.890 16.621 1.00 93.19 242 MET A C 1
ATOM 1885 O O . MET A 1 242 ? 2.725 -3.986 17.244 1.00 93.19 242 MET A O 1
ATOM 1889 N N . LEU A 1 243 ? 4.552 -4.952 16.375 1.00 93.62 243 LEU A N 1
ATOM 1890 C CA . LEU A 1 243 ? 4.207 -6.310 16.809 1.00 93.62 243 LEU A CA 1
ATOM 1891 C C . LEU A 1 243 ? 4.063 -6.398 18.333 1.00 93.62 243 LEU A C 1
ATOM 1893 O O . LEU A 1 243 ? 3.143 -7.047 18.832 1.00 93.62 243 LEU A O 1
ATOM 1897 N N . THR A 1 244 ? 4.934 -5.709 19.071 1.00 91.88 244 THR A N 1
ATOM 1898 C CA . THR A 1 244 ? 4.840 -5.601 20.532 1.00 91.88 244 THR A CA 1
ATOM 1899 C C . THR A 1 244 ? 3.552 -4.890 20.947 1.00 91.88 244 THR A C 1
ATOM 1901 O O . THR A 1 244 ? 2.819 -5.405 21.792 1.00 91.88 244 THR A O 1
ATOM 1904 N N . CYS A 1 245 ? 3.215 -3.767 20.301 1.00 90.31 245 CYS A N 1
ATOM 1905 C CA . CYS A 1 245 ? 1.978 -3.030 20.578 1.00 90.31 245 CYS A CA 1
ATOM 1906 C C . CYS A 1 245 ? 0.729 -3.891 20.335 1.00 90.31 245 CYS A C 1
ATOM 1908 O O . CYS A 1 245 ? -0.142 -3.983 21.200 1.00 90.31 245 CYS A O 1
ATOM 1910 N N . LEU A 1 246 ? 0.673 -4.597 19.198 1.00 91.69 246 LEU A N 1
ATOM 1911 C CA . LEU A 1 246 ? -0.441 -5.485 18.854 1.00 91.69 246 LEU A CA 1
ATOM 1912 C C . LEU A 1 246 ? -0.605 -6.620 19.874 1.00 91.69 246 LEU A C 1
ATOM 1914 O O . LEU A 1 246 ? -1.722 -6.903 20.305 1.00 91.69 246 LEU A O 1
ATOM 1918 N N . ARG A 1 247 ? 0.499 -7.247 20.303 1.00 91.31 247 ARG A N 1
ATOM 1919 C CA . ARG A 1 247 ? 0.477 -8.310 21.322 1.00 91.31 247 ARG A CA 1
ATOM 1920 C C . ARG A 1 247 ? -0.056 -7.801 22.664 1.00 91.31 247 ARG A C 1
ATOM 1922 O O . ARG A 1 247 ? -0.917 -8.456 23.250 1.00 91.31 247 ARG A O 1
ATOM 1929 N N . CYS A 1 248 ? 0.389 -6.626 23.114 1.00 88.19 248 CYS A N 1
ATOM 1930 C CA . CYS A 1 248 ? -0.107 -5.989 24.339 1.00 88.19 248 CYS A CA 1
ATOM 1931 C C . CYS A 1 248 ? -1.597 -5.626 24.249 1.00 88.19 248 CYS A C 1
ATOM 1933 O O . CYS A 1 248 ? -2.356 -5.869 25.189 1.00 88.19 248 CYS A O 1
ATOM 1935 N N . GLN A 1 249 ? -2.034 -5.094 23.104 1.00 87.31 249 GLN A N 1
ATOM 1936 C CA . GLN A 1 249 ? -3.440 -4.765 22.875 1.00 87.31 249 GLN A CA 1
ATOM 1937 C C . GLN A 1 249 ? -4.317 -6.026 22.886 1.00 87.31 249 GLN A C 1
ATOM 1939 O O . GLN A 1 249 ? -5.404 -6.035 23.465 1.00 87.31 249 GLN A O 1
ATOM 1944 N N . MET A 1 250 ? -3.839 -7.126 22.295 1.00 88.56 250 MET A N 1
ATOM 1945 C CA . MET A 1 250 ? -4.532 -8.412 22.345 1.00 88.56 250 MET A CA 1
ATOM 1946 C C . MET A 1 250 ? -4.617 -8.955 23.777 1.00 88.56 250 MET A C 1
ATOM 1948 O O . MET A 1 250 ? -5.664 -9.482 24.149 1.00 88.56 250 MET A O 1
ATOM 1952 N N . SER A 1 251 ? -3.580 -8.821 24.606 1.00 84.69 251 SER A N 1
ATOM 1953 C CA . SER A 1 251 ? -3.599 -9.324 25.989 1.00 84.69 251 SER A CA 1
ATOM 1954 C C . SER A 1 251 ? -4.446 -8.485 26.956 1.00 84.69 251 SER A C 1
ATOM 1956 O O . SER A 1 251 ? -4.628 -8.899 28.096 1.00 84.69 251 SER A O 1
ATOM 1958 N N . GLY A 1 252 ? -4.974 -7.333 26.522 1.00 74.25 252 GLY A N 1
ATOM 1959 C CA . GLY A 1 252 ? -5.757 -6.429 27.371 1.00 74.25 252 GLY A CA 1
ATOM 1960 C C . GLY A 1 252 ? -4.907 -5.613 28.348 1.00 74.25 252 GLY A C 1
ATOM 1961 O O . GLY A 1 252 ? -5.438 -5.107 29.334 1.00 74.25 252 GLY A O 1
ATOM 1962 N N . ASN A 1 253 ? -3.597 -5.489 28.099 1.00 65.94 253 ASN A N 1
ATOM 1963 C CA . ASN A 1 253 ? -2.719 -4.678 28.940 1.00 65.94 253 ASN A CA 1
ATOM 1964 C C . ASN A 1 253 ? -2.977 -3.175 28.696 1.00 65.94 253 ASN A C 1
ATOM 1966 O O . ASN A 1 253 ? -2.832 -2.726 27.556 1.00 65.94 253 ASN A O 1
ATOM 1970 N N . PRO A 1 254 ? -3.279 -2.374 29.739 1.00 52.62 254 PRO A N 1
ATOM 1971 C CA . PRO A 1 254 ? -3.585 -0.944 29.602 1.00 52.62 254 PRO A CA 1
ATOM 1972 C C . PRO A 1 254 ? -2.431 -0.078 29.077 1.00 52.62 254 PRO A C 1
ATOM 1974 O O . PRO A 1 254 ? -2.652 1.064 28.699 1.00 52.62 254 PRO A O 1
ATOM 1977 N N . SER A 1 255 ? -1.193 -0.588 29.060 1.00 50.75 255 SER A N 1
ATOM 1978 C CA . SER A 1 255 ? -0.019 0.155 28.580 1.00 50.75 255 SER A CA 1
ATOM 1979 C C . SER A 1 255 ? 0.011 0.347 27.059 1.00 50.75 255 SER A C 1
ATOM 1981 O O . SER A 1 255 ? 0.847 1.094 26.565 1.00 50.75 255 SER A O 1
ATOM 1983 N N . ALA A 1 256 ? -0.864 -0.332 26.313 1.00 56.28 256 ALA A N 1
ATOM 1984 C CA . ALA A 1 256 ? -1.074 -0.115 24.887 1.00 56.28 256 ALA A CA 1
ATOM 1985 C C . ALA A 1 256 ? -2.341 0.728 24.692 1.00 56.28 256 ALA A C 1
ATOM 1987 O O . ALA A 1 256 ? -3.392 0.213 24.299 1.00 56.28 256 ALA A O 1
ATOM 1988 N N . ASN A 1 257 ? -2.264 2.029 24.989 1.00 58.94 257 ASN A N 1
ATOM 1989 C CA . ASN A 1 257 ? -3.334 2.941 24.599 1.00 58.94 257 ASN A CA 1
ATOM 1990 C C . ASN A 1 257 ? -3.460 2.885 23.076 1.00 58.94 257 ASN A C 1
ATOM 1992 O O . ASN A 1 257 ? -2.478 2.946 22.340 1.00 58.94 257 ASN A O 1
ATOM 1996 N N . GLY A 1 258 ? -4.672 2.711 22.567 1.00 56.72 258 GLY A N 1
ATOM 1997 C CA . GLY A 1 258 ? -4.838 2.403 21.153 1.00 56.72 258 GLY A CA 1
ATOM 1998 C C . GLY A 1 258 ? -4.528 3.566 20.188 1.00 56.72 258 GLY A C 1
ATOM 1999 O O . GLY A 1 258 ? -4.330 3.319 18.997 1.00 56.72 258 GLY A O 1
ATOM 2000 N N . SER A 1 259 ? -4.392 4.802 20.694 1.00 59.97 259 SER A N 1
ATOM 2001 C CA . SER A 1 259 ? -3.749 5.921 19.982 1.00 59.97 259 SER A CA 1
ATOM 2002 C C . SER A 1 259 ? -2.290 5.623 19.640 1.00 59.97 259 SER A C 1
ATOM 2004 O O . SER A 1 259 ? -1.824 5.960 18.551 1.00 59.97 259 SER A O 1
ATOM 2006 N N . ASP A 1 260 ? -1.597 4.937 20.544 1.00 72.94 260 ASP A N 1
ATOM 2007 C CA . ASP A 1 260 ? -0.170 4.661 20.451 1.00 72.94 260 ASP A CA 1
ATOM 2008 C C . ASP A 1 260 ? 0.057 3.560 19.414 1.00 72.94 260 ASP A C 1
ATOM 2010 O O . ASP A 1 260 ? 0.885 3.722 18.523 1.00 72.94 260 ASP A O 1
ATOM 2014 N N . CYS A 1 261 ? -0.769 2.503 19.404 1.00 79.38 261 CYS A N 1
ATOM 2015 C CA . CYS A 1 261 ? -0.658 1.466 18.372 1.00 79.38 261 CYS A CA 1
ATOM 2016 C C . CYS A 1 261 ? -0.984 1.979 16.959 1.00 79.38 261 CYS A C 1
ATOM 2018 O O . CYS A 1 261 ? -0.366 1.521 15.998 1.00 79.38 261 CYS A O 1
ATOM 2020 N N . PHE A 1 262 ? -1.910 2.935 16.792 1.00 83.31 262 PHE A N 1
ATOM 2021 C CA . PHE A 1 262 ? -2.158 3.539 15.475 1.00 83.31 262 PHE A CA 1
ATOM 2022 C C . PHE A 1 262 ? -0.956 4.357 14.985 1.00 83.31 262 PHE A C 1
ATOM 2024 O O . PHE A 1 262 ? -0.585 4.263 13.810 1.00 83.31 262 PHE A O 1
ATOM 2031 N N . ALA A 1 263 ? -0.354 5.156 15.871 1.00 87.00 263 ALA A N 1
ATOM 2032 C CA . ALA A 1 263 ? 0.821 5.961 15.555 1.00 87.00 263 ALA A CA 1
ATOM 2033 C C . ALA A 1 263 ? 2.031 5.075 15.222 1.00 87.00 263 ALA A C 1
ATOM 2035 O O . ALA A 1 263 ? 2.606 5.223 14.147 1.00 87.00 263 ALA A O 1
ATOM 2036 N N . VAL A 1 264 ? 2.329 4.084 16.069 1.00 90.44 264 VAL A N 1
ATOM 2037 C CA . VAL A 1 264 ? 3.420 3.115 15.865 1.00 90.44 264 VAL A CA 1
ATOM 2038 C C . VAL A 1 264 ? 3.244 2.343 14.557 1.00 90.44 264 VAL A C 1
ATOM 2040 O O . VAL A 1 264 ? 4.191 2.164 13.794 1.00 90.44 264 VAL A O 1
ATOM 2043 N N . ALA A 1 265 ? 2.021 1.918 14.242 1.00 89.44 265 ALA A N 1
ATOM 2044 C CA . ALA A 1 265 ? 1.763 1.247 12.975 1.00 89.44 265 ALA A CA 1
ATOM 2045 C C . ALA A 1 265 ? 1.915 2.179 11.765 1.00 89.44 265 ALA A C 1
ATOM 2047 O O . ALA A 1 265 ? 2.338 1.743 10.698 1.00 89.44 265 ALA A O 1
ATOM 2048 N N . THR A 1 266 ? 1.571 3.460 11.916 1.00 91.62 266 THR A N 1
ATOM 2049 C CA . THR A 1 266 ? 1.776 4.461 10.861 1.00 91.62 266 THR A CA 1
ATOM 2050 C C . THR A 1 266 ? 3.266 4.683 10.613 1.00 91.62 266 THR A C 1
ATOM 2052 O O . THR A 1 266 ? 3.676 4.669 9.460 1.00 91.62 266 THR A O 1
ATOM 2055 N N . GLU A 1 267 ? 4.080 4.761 11.667 1.00 93.12 267 GLU A N 1
ATOM 2056 C CA . GLU A 1 267 ? 5.542 4.849 11.564 1.00 93.12 267 GLU A CA 1
ATOM 2057 C C . GLU A 1 267 ? 6.145 3.644 10.823 1.00 93.12 267 GLU A C 1
ATOM 2059 O O . GLU A 1 267 ? 6.965 3.820 9.922 1.00 93.12 267 GLU A O 1
ATOM 2064 N N . ALA A 1 268 ? 5.701 2.421 11.137 1.00 95.31 268 ALA A N 1
ATOM 2065 C CA . ALA A 1 268 ? 6.165 1.215 10.448 1.00 95.31 268 ALA A CA 1
ATOM 2066 C C . ALA A 1 268 ? 5.824 1.225 8.949 1.00 95.31 268 ALA A C 1
ATOM 2068 O O . ALA A 1 268 ? 6.665 0.883 8.118 1.00 95.31 268 ALA A O 1
ATOM 2069 N N . ILE A 1 269 ? 4.611 1.651 8.592 1.00 96.25 269 ILE 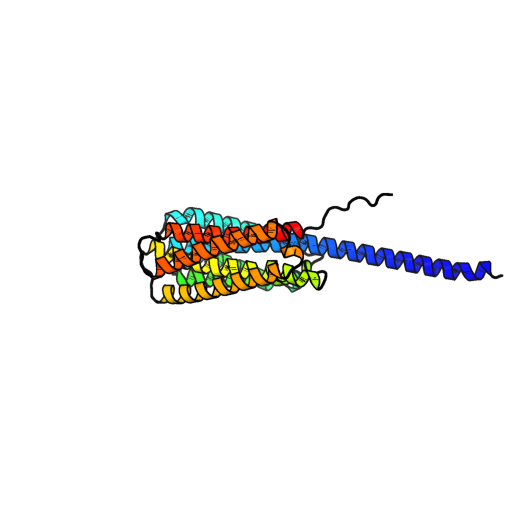A N 1
ATOM 2070 C CA . ILE A 1 269 ? 4.179 1.776 7.194 1.00 96.25 269 ILE A CA 1
ATOM 2071 C C . ILE A 1 269 ? 4.975 2.875 6.475 1.00 96.25 269 ILE A C 1
ATOM 2073 O O . ILE A 1 269 ? 5.468 2.650 5.369 1.00 96.25 269 ILE A O 1
ATOM 2077 N N . ASP A 1 270 ? 5.146 4.041 7.100 1.00 95.31 270 ASP A N 1
ATOM 2078 C CA . ASP A 1 270 ? 5.885 5.166 6.523 1.00 95.31 270 ASP A CA 1
ATOM 2079 C C . ASP A 1 270 ? 7.371 4.811 6.310 1.00 95.31 270 ASP A C 1
ATOM 2081 O O . ASP A 1 270 ? 7.948 5.186 5.289 1.00 95.31 270 ASP A O 1
ATOM 2085 N N . ALA A 1 271 ? 7.984 4.016 7.198 1.00 95.50 271 ALA A N 1
ATOM 2086 C CA . ALA A 1 271 ? 9.342 3.496 7.009 1.00 95.50 271 ALA A CA 1
ATOM 2087 C C . ALA A 1 271 ? 9.461 2.603 5.759 1.00 95.50 271 ALA A C 1
ATOM 2089 O O . ALA A 1 271 ? 10.439 2.704 5.013 1.00 95.50 271 ALA A O 1
ATOM 2090 N N . VAL A 1 272 ? 8.450 1.766 5.494 1.00 96.19 272 VAL A N 1
ATOM 2091 C CA . VAL A 1 272 ? 8.395 0.918 4.292 1.00 96.19 272 VAL A CA 1
ATOM 2092 C C . VAL A 1 272 ? 8.272 1.783 3.034 1.00 96.19 272 VAL A C 1
ATOM 2094 O O . VAL A 1 272 ? 9.050 1.608 2.094 1.00 96.19 272 VAL A O 1
ATOM 2097 N N . PHE A 1 273 ? 7.361 2.764 3.023 1.00 95.69 273 PHE A N 1
ATOM 2098 C CA . PHE A 1 273 ? 7.216 3.701 1.900 1.00 95.69 273 PHE A CA 1
ATOM 2099 C C . PHE A 1 273 ? 8.468 4.549 1.666 1.00 95.69 273 PHE A C 1
ATOM 2101 O O . PHE A 1 273 ? 8.841 4.768 0.514 1.00 95.69 273 PHE A O 1
ATOM 2108 N N . ALA A 1 274 ? 9.159 4.979 2.723 1.00 93.75 274 ALA A N 1
ATOM 2109 C CA . ALA A 1 274 ? 10.408 5.725 2.603 1.00 93.75 274 ALA A CA 1
ATOM 2110 C C . ALA A 1 274 ? 11.502 4.903 1.902 1.00 93.75 274 ALA A C 1
ATOM 2112 O O . ALA A 1 274 ? 12.198 5.423 1.026 1.00 93.75 274 ALA A O 1
ATOM 2113 N N . LEU A 1 275 ? 11.629 3.612 2.234 1.00 92.00 275 LEU A N 1
ATOM 2114 C CA . LEU A 1 275 ? 12.580 2.731 1.557 1.00 92.00 275 LEU A CA 1
ATOM 2115 C C . LEU A 1 275 ? 12.205 2.507 0.087 1.00 92.00 275 LEU A C 1
ATOM 2117 O O . LEU A 1 275 ? 13.072 2.597 -0.784 1.00 92.00 275 LEU A O 1
ATOM 2121 N N . MET A 1 276 ? 10.922 2.263 -0.202 1.00 93.25 276 MET A N 1
ATOM 2122 C CA . MET A 1 276 ? 10.441 2.107 -1.579 1.00 93.25 276 MET A CA 1
ATOM 2123 C C . MET A 1 276 ? 10.690 3.365 -2.421 1.00 93.25 276 MET A C 1
ATOM 2125 O O . MET A 1 276 ? 11.167 3.263 -3.550 1.00 93.25 276 MET A O 1
ATOM 2129 N N . ALA A 1 277 ? 10.449 4.553 -1.862 1.00 91.62 277 ALA A N 1
ATOM 2130 C CA . ALA A 1 277 ? 10.726 5.820 -2.532 1.00 91.62 277 ALA A CA 1
ATOM 2131 C C . ALA A 1 277 ? 12.225 5.999 -2.828 1.00 91.62 277 ALA A C 1
ATOM 2133 O O . ALA A 1 277 ? 12.591 6.397 -3.934 1.00 91.62 277 ALA A O 1
ATOM 2134 N N . GLY A 1 278 ? 13.102 5.653 -1.878 1.00 88.56 278 GLY A N 1
ATOM 2135 C CA . GLY A 1 278 ? 14.554 5.685 -2.084 1.00 88.56 278 GLY A CA 1
ATOM 2136 C C . GLY A 1 278 ? 15.025 4.720 -3.180 1.00 88.56 278 GLY A C 1
ATOM 2137 O O . GLY A 1 278 ? 15.844 5.087 -4.023 1.00 88.56 278 GLY A O 1
ATOM 2138 N N . LEU A 1 279 ? 14.463 3.509 -3.212 1.00 87.25 279 LEU A N 1
ATOM 2139 C CA . LEU A 1 279 ? 14.714 2.513 -4.257 1.00 87.25 279 LEU A CA 1
ATOM 2140 C C . LEU A 1 279 ? 14.253 2.989 -5.641 1.00 87.25 279 LEU A C 1
ATOM 2142 O O . LEU A 1 279 ? 15.005 2.875 -6.610 1.00 87.25 279 LEU A O 1
ATOM 2146 N N . LEU A 1 280 ? 13.048 3.559 -5.739 1.00 88.25 280 LEU A N 1
ATOM 2147 C CA . LEU A 1 280 ? 12.534 4.133 -6.986 1.00 88.25 280 LEU A CA 1
ATOM 2148 C C . LEU A 1 280 ? 13.383 5.310 -7.471 1.00 88.25 280 LEU A C 1
ATOM 2150 O O . LEU A 1 280 ? 13.683 5.391 -8.661 1.00 88.25 280 LEU A O 1
ATOM 2154 N N . ALA A 1 281 ? 13.818 6.191 -6.566 1.00 85.19 281 ALA A N 1
ATOM 2155 C CA . ALA A 1 281 ? 14.695 7.307 -6.908 1.00 85.19 281 ALA A CA 1
ATOM 2156 C C . ALA A 1 281 ? 16.043 6.817 -7.463 1.00 85.19 281 ALA A C 1
ATOM 2158 O O . ALA A 1 281 ? 16.512 7.329 -8.477 1.00 85.19 281 ALA A O 1
ATOM 2159 N N . GLY A 1 282 ? 16.627 5.773 -6.863 1.00 79.44 282 GLY A N 1
ATOM 2160 C CA . GLY A 1 282 ? 17.825 5.113 -7.394 1.00 79.44 282 GLY A CA 1
ATOM 2161 C C . GLY A 1 282 ? 17.596 4.412 -8.739 1.00 79.44 282 GLY A C 1
ATOM 2162 O O . GLY A 1 282 ? 18.536 4.229 -9.513 1.00 79.44 282 GLY A O 1
ATOM 2163 N N . ALA A 1 283 ? 16.350 4.041 -9.046 1.00 77.56 283 ALA A N 1
ATOM 2164 C CA . ALA A 1 283 ? 15.970 3.451 -10.321 1.00 77.56 283 ALA A CA 1
ATOM 2165 C C . ALA A 1 283 ? 15.729 4.486 -11.434 1.00 77.56 283 ALA A C 1
ATOM 2167 O O . ALA A 1 283 ? 15.700 4.090 -12.601 1.00 77.56 283 ALA A O 1
ATOM 2168 N N . ALA A 1 284 ? 15.581 5.777 -11.131 1.00 72.62 284 ALA A N 1
ATOM 2169 C CA . ALA A 1 284 ? 15.404 6.804 -12.152 1.00 72.62 284 ALA A CA 1
ATOM 2170 C C . ALA A 1 284 ? 16.634 6.882 -13.089 1.00 72.62 284 ALA A C 1
ATOM 2172 O O . ALA A 1 284 ? 17.771 6.711 -12.640 1.00 72.62 284 ALA A O 1
ATOM 2173 N N . PRO A 1 285 ? 16.447 7.106 -14.404 1.00 63.97 285 PRO A N 1
ATOM 2174 C CA . PRO A 1 285 ? 17.574 7.248 -15.322 1.00 63.97 285 PRO A CA 1
ATOM 2175 C C . PRO A 1 285 ? 18.445 8.450 -14.927 1.00 63.97 285 PRO A C 1
ATOM 2177 O O . PRO A 1 285 ? 17.931 9.555 -14.763 1.00 63.97 285 PRO A O 1
ATOM 2180 N N . GLN A 1 286 ? 19.760 8.246 -14.794 1.00 56.66 286 GLN A N 1
ATOM 2181 C CA . GLN A 1 286 ? 20.685 9.362 -14.587 1.00 56.66 286 GLN A CA 1
ATOM 2182 C C . GLN A 1 286 ? 20.794 10.213 -15.862 1.00 56.66 286 GLN A C 1
ATOM 2184 O O . GLN A 1 286 ? 20.760 9.650 -16.964 1.00 56.66 286 GLN A O 1
ATOM 2189 N N . PRO A 1 287 ? 20.921 11.549 -15.738 1.00 50.06 287 PRO A N 1
ATOM 2190 C CA . PRO A 1 287 ? 21.176 12.405 -16.886 1.00 50.06 287 PRO A CA 1
ATOM 2191 C C . PRO A 1 287 ? 22.490 11.987 -17.553 1.00 50.06 287 PRO A C 1
ATOM 2193 O O . PRO A 1 287 ? 23.461 11.657 -16.871 1.00 50.06 287 PRO A O 1
ATOM 2196 N N . ASP A 1 288 ? 22.510 11.979 -18.886 1.00 51.44 288 ASP A N 1
ATOM 2197 C CA . ASP A 1 288 ? 23.725 11.692 -19.643 1.00 51.44 288 ASP A CA 1
ATOM 2198 C C . ASP A 1 288 ? 24.816 12.693 -19.233 1.00 51.44 288 ASP A C 1
ATOM 2200 O O . ASP A 1 288 ? 24.690 13.894 -19.475 1.00 51.44 288 ASP A O 1
ATOM 2204 N N . LEU A 1 289 ? 25.907 12.201 -18.637 1.00 40.94 289 LEU A N 1
ATOM 2205 C CA . LEU A 1 289 ? 27.183 12.903 -18.735 1.00 40.94 289 LEU A CA 1
ATOM 2206 C C . LEU A 1 289 ? 27.465 13.039 -20.236 1.00 40.94 289 LEU A C 1
ATOM 2208 O O . LEU A 1 289 ? 27.427 12.017 -20.934 1.00 40.94 289 LEU A O 1
ATOM 2212 N N . PRO A 1 290 ? 27.691 14.257 -20.762 1.00 39.06 290 PRO A N 1
ATOM 2213 C CA . PRO A 1 290 ? 28.019 14.412 -22.166 1.00 39.06 290 PRO A CA 1
ATOM 2214 C C . PRO A 1 290 ? 29.229 13.527 -22.453 1.00 39.06 290 PRO A C 1
ATOM 2216 O O . PRO A 1 290 ? 30.229 13.585 -21.734 1.00 39.06 290 PRO A O 1
ATOM 2219 N N . LEU A 1 291 ? 29.102 12.668 -23.468 1.00 40.50 291 LEU A N 1
ATOM 2220 C CA . LEU A 1 291 ? 30.238 11.968 -24.055 1.00 40.50 291 LEU A CA 1
ATOM 2221 C C . LEU A 1 291 ? 31.305 13.031 -24.306 1.00 40.50 291 LEU A C 1
ATOM 2223 O O . LEU A 1 291 ? 31.069 13.951 -25.090 1.00 40.50 291 LEU A O 1
ATOM 2227 N N . ALA A 1 292 ? 32.416 12.949 -23.572 1.00 36.44 292 ALA A N 1
ATOM 2228 C CA . ALA A 1 292 ? 33.578 13.772 -23.846 1.00 36.44 292 ALA A CA 1
ATOM 2229 C C . ALA A 1 292 ? 33.907 13.592 -25.334 1.00 36.44 292 ALA A C 1
ATOM 2231 O O . ALA A 1 292 ? 34.036 12.455 -25.798 1.00 36.44 292 ALA A O 1
ATOM 2232 N N . ALA A 1 293 ? 33.883 14.715 -26.053 1.00 36.00 293 ALA A N 1
ATOM 2233 C CA . ALA A 1 293 ? 34.128 14.804 -27.486 1.00 36.00 293 ALA A CA 1
ATOM 2234 C C . ALA A 1 293 ? 35.543 14.340 -27.848 1.00 36.00 293 ALA A C 1
ATOM 2236 O O . ALA A 1 293 ? 36.460 14.561 -27.023 1.00 36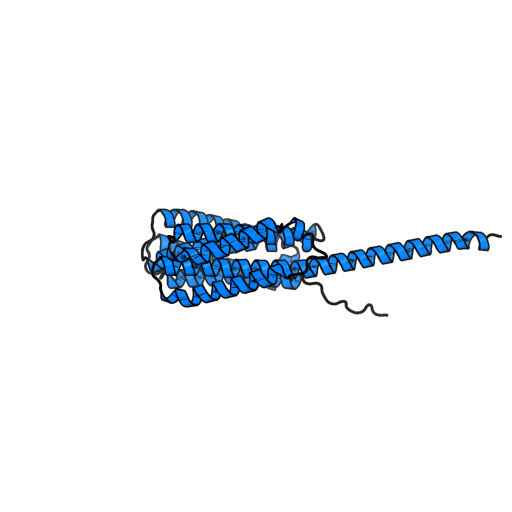.00 293 ALA A O 1
#

Foldseek 3Di:
DVVVVCVVVVVVVVVVVVVVVVVVVVVVVLLQVLLQLLLVLLLLLLQLLVLLLLLLQLLLLVLLPNPVSVVVNVVSLVSNVVSLVVNVVRDQPSHPLCVQCPPVNSVVLVVLSVVCVVCSNVDHSVVNLVSSLVSSVSSLSSQLVSLCRRQDPDPLRCLVSCLLRPLLSQLLSLLSSLLSLLSSCLSNVHQDPVSLVSNVVSLVVNVVSLVVSLVSLCPHPCVPPPVLVVLNVQLVVLSVVLSVLSVCSSVSNPVNNSVNSNVSSSSNSVSSVVSSNVSSVVSNDDPDPPDDD